Protein AF-A0A0F9JZG7-F1 (afdb_monomer)

Secondary structure (DSSP, 8-state):
--------S---TTTTTSSEEEE-TT--EES-GGGS-HHHHHHHHTTSSEEEE-TTTTT-S-------EEEEE-SS-SSEEEEE--TTT-S--EEEEEEEEES------SSEEEEEEEE-TTS-E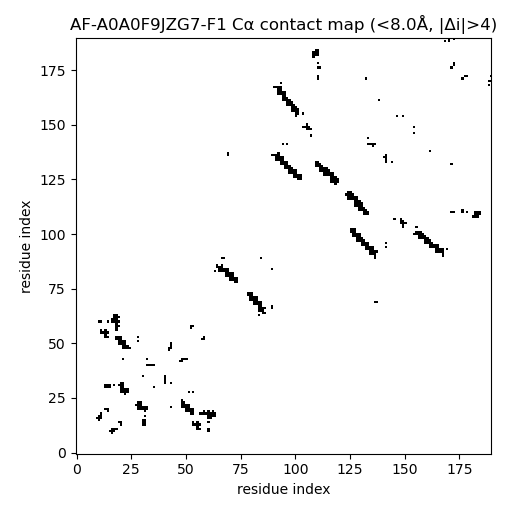EEEEEEEEEE-SSHHHHHHHHHHTTTTS---EEEEEEPPPBPTT--S-STTS---TT----TT--

Mean predicted aligned error: 15.23 Å

Sequence (190 aa):
MSTVIQLKDGDCPGCDGCGYVANDDDGTPWSAWLKLPLESSAAVLMGLVKAVECKTCGGTGDKYMITGISAVKDPEHTWQRFEVLPDDEKALGRWWVSWCAEKKTFELHLPWWRTSTRLDDDNQYADSIFCAAVLANGEEEARAVIAGAYGDGEVGISEWRFAEPRPVDWSPFDDRFPRADWMQWPDGER

Foldseek 3Di:
DDDDPPLDPPQQPQEGLQQWFWQDPVRDGDYNLVPDPPVSNVCCVVVVIDIDGRPRCRSPRNHLPQPDWDWDDDPVDPDTDIDRDPPQLPQQWKWKKKFKFAPADFAQQFFKDFDAFDADPVRHTGTTIMITIDGHSDDVRVCVSRQVRRPPDDGRTPDMDIDPTDDSLDDPDDPVTDDDPSHDDDPPRD

Nearest PDB structures (foldseek):
  5zeb-assembly1_f  TM=4.708E-01  e=7.097E-01  Mycolicibacterium smegmatis MC2 155
  6nf8-assembly1_F  TM=2.989E-01  e=1.964E-01  Bos taurus
  5dii-assembly1_C  TM=4.283E-01  e=1.479E+00  Haliangium ochraceum DSM 14365
  7aor-assembly1_b  TM=3.717E-01  e=4.916E-01  Trypanosoma cruzi strain CL Brener
  5dih-assembly1_A  TM=3.830E-01  e=5.346E+00  Haliangium ochraceum DSM 14365

Organism: NCBI:txid412755

pLDDT: mean 71.77, std 18.74, range [24.14, 93.44]

Structure (mmCIF, N/CA/C/O backbone):
data_AF-A0A0F9JZG7-F1
#
_entry.id   AF-A0A0F9JZG7-F1
#
loop_
_atom_site.group_PDB
_atom_site.id
_atom_site.type_symbol
_atom_site.label_atom_id
_atom_site.label_alt_id
_atom_site.label_comp_id
_atom_site.label_asym_id
_atom_site.label_entity_id
_atom_site.label_seq_id
_atom_site.pdbx_PDB_ins_code
_atom_site.Cartn_x
_atom_site.Cartn_y
_atom_site.Cartn_z
_atom_site.occupancy
_atom_site.B_iso_or_equiv
_atom_site.auth_seq_id
_atom_site.auth_comp_id
_atom_site.auth_asym_id
_atom_site.auth_atom_id
_atom_site.pdbx_PDB_model_num
ATOM 1 N N . MET A 1 1 ? -16.983 17.400 2.527 1.00 26.27 1 MET A N 1
ATOM 2 C CA . MET A 1 1 ? -17.659 17.818 3.771 1.00 26.27 1 MET A CA 1
ATOM 3 C C . MET A 1 1 ? -16.733 17.427 4.904 1.00 26.27 1 MET A C 1
ATOM 5 O O . MET A 1 1 ? -16.584 16.240 5.141 1.00 26.27 1 MET A O 1
ATOM 9 N N . SER A 1 2 ? -16.030 18.388 5.504 1.00 24.14 2 SER A N 1
ATOM 10 C CA . SER A 1 2 ? -15.119 18.110 6.617 1.00 24.14 2 SER A CA 1
ATOM 11 C C . SER A 1 2 ? -15.939 17.832 7.868 1.00 24.14 2 SER A C 1
ATOM 13 O O . SER A 1 2 ? -16.658 18.713 8.342 1.00 24.14 2 SER A O 1
ATOM 15 N N . THR A 1 3 ? -15.845 16.617 8.397 1.00 25.67 3 THR A N 1
ATOM 16 C CA . THR A 1 3 ? -16.405 16.304 9.709 1.00 25.67 3 THR A CA 1
ATOM 17 C C . THR A 1 3 ? -15.510 16.958 10.757 1.00 25.67 3 THR A C 1
ATOM 19 O O . THR A 1 3 ? -14.370 16.557 10.995 1.00 25.67 3 THR A O 1
ATOM 22 N N . VAL A 1 4 ? -16.009 18.042 11.343 1.00 29.34 4 VAL A N 1
ATOM 23 C CA . VAL A 1 4 ? -15.474 18.595 12.584 1.00 29.34 4 VAL A CA 1
ATOM 24 C C . VAL A 1 4 ? -16.018 17.705 13.691 1.00 29.34 4 VAL A C 1
ATOM 26 O O . VAL A 1 4 ? -17.223 17.701 13.938 1.00 29.34 4 VAL A O 1
ATOM 29 N N . ILE A 1 5 ? -15.149 16.921 14.329 1.00 32.34 5 ILE A N 1
ATOM 30 C CA . ILE A 1 5 ? -15.503 16.222 15.564 1.00 32.34 5 ILE A CA 1
ATOM 31 C C . ILE A 1 5 ? -15.654 17.313 16.628 1.00 32.34 5 ILE A C 1
ATOM 33 O O . ILE A 1 5 ? -14.672 17.802 17.180 1.00 32.34 5 ILE A O 1
ATOM 37 N N . GLN A 1 6 ? -16.886 17.770 16.849 1.00 32.69 6 GLN A N 1
ATOM 38 C CA . GLN A 1 6 ? -17.208 18.558 18.030 1.00 32.69 6 GLN A CA 1
ATOM 39 C C . GLN A 1 6 ? -17.194 17.607 19.224 1.00 32.69 6 GLN A C 1
ATOM 41 O O . GLN A 1 6 ? -18.106 16.794 19.380 1.00 32.69 6 GLN A O 1
ATOM 46 N N . LEU A 1 7 ? -16.138 17.696 20.036 1.00 37.78 7 LEU A N 1
ATOM 47 C CA . LEU A 1 7 ? -16.099 17.079 21.358 1.00 37.78 7 LEU A CA 1
ATOM 48 C C . LEU A 1 7 ? -17.275 17.654 22.158 1.00 37.78 7 LEU A C 1
ATOM 50 O O . LEU A 1 7 ? -17.442 18.873 22.242 1.00 37.78 7 LEU A O 1
ATOM 54 N N . LYS A 1 8 ? -18.166 16.779 22.628 1.00 41.00 8 LYS A N 1
ATOM 55 C CA . LYS A 1 8 ? -19.342 17.187 23.399 1.00 41.00 8 LYS A CA 1
ATOM 56 C C . LYS A 1 8 ? -18.899 17.665 24.774 1.00 41.00 8 LYS A C 1
ATOM 58 O O . LYS A 1 8 ? -18.129 16.983 25.435 1.00 41.00 8 LYS A O 1
ATOM 63 N N . ASP A 1 9 ? -19.501 18.756 25.243 1.00 42.28 9 ASP A N 1
ATOM 64 C CA . ASP A 1 9 ? -19.411 19.199 26.634 1.00 42.28 9 ASP A CA 1
ATOM 65 C C . ASP A 1 9 ? -19.863 18.070 27.586 1.00 42.28 9 ASP A C 1
ATOM 67 O O . ASP A 1 9 ? -21.055 17.817 27.782 1.00 42.28 9 ASP A O 1
ATOM 71 N N . GLY A 1 10 ? -18.885 17.347 28.128 1.00 53.59 10 GLY A N 1
ATOM 72 C CA . GLY A 1 10 ? -19.063 16.179 28.995 1.00 53.59 10 GLY A CA 1
ATOM 73 C C . GLY A 1 10 ? -17.749 15.484 29.371 1.00 53.59 10 GLY A C 1
ATOM 74 O O . GLY A 1 10 ? -17.768 14.361 29.877 1.00 53.59 10 GLY A O 1
ATOM 75 N N . ASP A 1 11 ? -16.611 16.134 29.122 1.00 67.00 11 ASP A N 1
ATOM 76 C CA . ASP A 1 11 ? -15.296 15.515 29.188 1.00 67.00 11 ASP A CA 1
ATOM 77 C C . ASP A 1 11 ? -14.886 15.158 30.620 1.00 67.00 11 ASP A C 1
ATOM 79 O O . ASP A 1 11 ? -14.912 15.967 31.551 1.00 67.00 11 ASP A O 1
ATOM 83 N N . CYS A 1 12 ? -14.479 13.902 30.801 1.00 77.38 12 CYS A N 1
ATOM 84 C CA . CYS A 1 12 ? -13.902 13.427 32.051 1.00 77.38 12 CYS A CA 1
ATOM 85 C C . CYS A 1 12 ? -12.661 14.271 32.398 1.00 77.38 12 CYS A C 1
ATOM 87 O O . CYS A 1 12 ? -11.708 14.256 31.620 1.00 77.38 12 CYS A O 1
ATOM 89 N N . PRO A 1 13 ? -12.579 14.919 33.576 1.00 77.81 13 PRO A N 1
ATOM 90 C CA . PRO A 1 13 ? -11.487 15.846 33.893 1.00 77.81 13 PRO A CA 1
ATOM 91 C C . PRO A 1 13 ? -10.110 15.170 33.990 1.00 77.81 13 PRO A C 1
ATOM 93 O O . PRO A 1 13 ? -9.092 15.853 34.020 1.00 77.81 13 PRO A O 1
ATOM 96 N N . GLY A 1 14 ? -10.064 13.833 34.053 1.00 78.44 14 GLY A N 1
ATOM 97 C CA . GLY A 1 14 ? -8.818 13.066 34.049 1.00 78.44 14 GLY A CA 1
ATOM 98 C C . GLY A 1 14 ? -8.284 12.724 32.653 1.00 78.44 14 GLY A C 1
ATOM 99 O O . GLY A 1 14 ? -7.074 12.686 32.467 1.00 78.44 14 GLY A O 1
ATOM 100 N N . CYS A 1 15 ? -9.156 12.463 31.675 1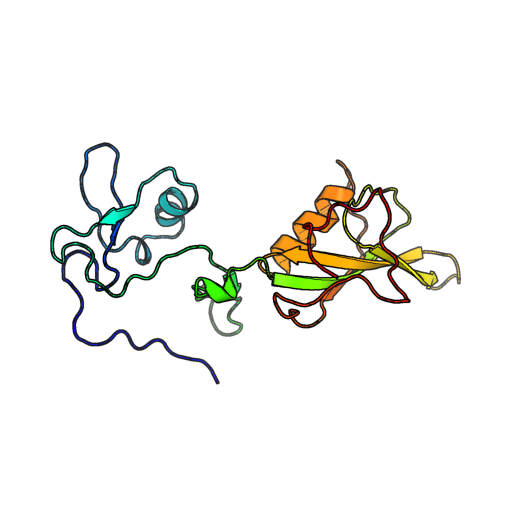.00 79.94 15 CYS A N 1
ATOM 101 C CA . CYS A 1 15 ? -8.757 11.998 30.332 1.00 79.94 15 CYS A CA 1
ATOM 102 C C . CYS A 1 15 ? -9.328 12.834 29.189 1.00 79.94 15 CYS A C 1
ATOM 104 O O . CYS A 1 15 ? -9.165 12.466 28.033 1.00 79.94 15 CYS A O 1
ATOM 106 N N . ASP A 1 16 ? -10.006 13.933 29.504 1.00 75.12 16 ASP A N 1
ATOM 107 C CA . ASP A 1 16 ? -10.674 14.787 28.529 1.00 75.12 16 ASP A CA 1
ATOM 108 C C . ASP A 1 16 ? -11.640 14.001 27.625 1.00 75.12 16 ASP A C 1
ATOM 110 O O . ASP A 1 16 ? -11.621 14.102 26.407 1.00 75.12 16 ASP A O 1
ATOM 114 N N . GLY A 1 17 ? -12.408 13.099 28.242 1.00 77.62 17 GLY A N 1
ATOM 115 C CA . GLY A 1 17 ? -13.427 12.314 27.544 1.00 77.62 17 GLY A CA 1
ATOM 116 C C . GLY A 1 17 ? -12.934 11.089 26.764 1.00 77.62 17 GLY A C 1
ATOM 117 O O . GLY A 1 17 ? -13.775 10.285 26.388 1.00 77.62 17 GLY A O 1
ATOM 118 N N . CYS A 1 18 ? -11.626 10.851 26.583 1.00 74.56 18 CYS A N 1
ATOM 119 C CA . CYS A 1 18 ? -11.143 9.741 25.732 1.00 74.56 18 CYS A CA 1
ATOM 120 C C . CYS A 1 18 ? -11.098 8.351 26.401 1.00 74.56 18 CYS A C 1
ATOM 122 O O . CYS A 1 18 ? -10.830 7.344 25.749 1.00 74.56 18 CYS A O 1
ATOM 124 N N . GLY A 1 19 ? -11.300 8.278 27.719 1.00 81.25 19 GLY A N 1
ATOM 125 C CA . GLY A 1 19 ? -11.328 7.026 28.487 1.00 81.25 19 GLY A CA 1
ATOM 126 C C . GLY A 1 19 ? -9.960 6.487 28.923 1.00 81.25 19 GLY A C 1
ATOM 127 O O . GLY A 1 19 ? -9.903 5.644 29.818 1.00 81.25 19 GLY A O 1
ATOM 128 N N . TYR A 1 20 ? -8.852 7.009 28.390 1.00 78.75 20 TYR A N 1
ATOM 129 C CA . TYR A 1 20 ? -7.501 6.502 28.659 1.00 78.75 20 TYR A CA 1
ATOM 130 C C . TYR A 1 20 ? -6.516 7.615 29.029 1.00 78.75 20 TYR A C 1
ATOM 132 O O . TYR A 1 20 ? -6.668 8.771 28.646 1.00 78.75 20 TYR A O 1
ATOM 140 N N . VAL A 1 21 ? -5.482 7.262 29.784 1.00 81.62 21 VAL A N 1
ATOM 141 C CA . VAL A 1 21 ? -4.386 8.158 30.184 1.00 81.62 21 VAL A CA 1
ATOM 142 C C . VAL A 1 21 ? -3.052 7.472 29.903 1.00 81.62 21 VAL A C 1
ATOM 144 O O . VAL A 1 21 ? -2.955 6.247 30.002 1.00 81.62 21 VAL A O 1
ATOM 147 N N . ALA A 1 22 ? -2.035 8.235 29.501 1.00 76.62 22 ALA A N 1
ATOM 148 C CA . ALA A 1 22 ? -0.689 7.687 29.342 1.00 76.62 22 ALA A CA 1
ATOM 149 C C . ALA A 1 22 ? -0.105 7.371 30.720 1.00 76.62 22 ALA A C 1
ATOM 151 O O . ALA A 1 22 ? -0.297 8.149 31.653 1.00 76.62 22 ALA A O 1
ATOM 152 N N . ASN A 1 23 ? 0.579 6.236 30.843 1.00 74.56 23 ASN A N 1
ATOM 153 C CA . ASN A 1 23 ? 1.175 5.797 32.094 1.00 74.56 23 ASN A CA 1
ATOM 154 C C . ASN A 1 23 ? 2.689 5.647 31.963 1.00 74.56 23 ASN A C 1
ATOM 156 O O . ASN A 1 23 ? 3.143 4.831 31.158 1.00 74.56 23 ASN A O 1
ATOM 160 N N . ASP A 1 24 ? 3.444 6.390 32.767 1.00 64.69 24 ASP A N 1
ATOM 161 C CA . ASP A 1 24 ? 4.873 6.136 32.944 1.00 64.69 24 ASP A CA 1
ATOM 162 C C . ASP A 1 24 ? 5.128 4.829 33.726 1.00 64.69 24 ASP A C 1
ATOM 164 O O . ASP A 1 24 ? 4.204 4.180 34.232 1.00 64.69 24 ASP A O 1
ATOM 168 N N . ASP A 1 25 ? 6.397 4.418 33.804 1.00 58.09 25 ASP A N 1
ATOM 169 C CA . ASP A 1 25 ? 6.819 3.209 34.530 1.00 58.09 25 ASP A CA 1
ATOM 170 C C . ASP A 1 25 ? 6.454 3.253 36.029 1.00 58.09 25 ASP A C 1
ATOM 172 O O . ASP A 1 25 ? 6.373 2.207 36.677 1.00 58.09 25 ASP A O 1
ATOM 176 N N . ASP A 1 26 ? 6.161 4.444 36.562 1.00 60.44 26 ASP A N 1
ATOM 177 C CA . ASP A 1 26 ? 5.799 4.682 37.958 1.00 60.44 26 ASP A CA 1
ATOM 178 C C . ASP A 1 26 ? 4.281 4.646 38.217 1.00 60.44 26 ASP A C 1
ATOM 180 O O . ASP A 1 26 ? 3.836 4.796 39.360 1.00 60.44 26 ASP A O 1
ATOM 184 N N . GLY A 1 27 ? 3.447 4.405 37.199 1.00 54.97 27 GLY A N 1
ATOM 185 C CA . GLY A 1 27 ? 2.001 4.319 37.408 1.00 54.97 27 GLY A CA 1
ATOM 186 C C . GLY A 1 27 ? 1.298 5.681 37.466 1.00 54.97 27 GLY A C 1
ATOM 187 O O . GLY A 1 27 ? 0.126 5.732 37.876 1.00 54.97 27 GLY A O 1
ATOM 188 N N . THR A 1 28 ? 1.992 6.773 37.116 1.00 58.22 28 THR A N 1
ATOM 189 C CA . THR A 1 28 ? 1.459 8.134 37.187 1.00 58.22 28 THR A CA 1
ATOM 190 C C . THR A 1 28 ? 0.725 8.472 35.889 1.00 58.22 28 THR A C 1
ATOM 192 O O . THR A 1 28 ? 1.342 8.579 34.830 1.00 58.22 28 THR A O 1
ATOM 195 N N . PRO A 1 29 ? -0.604 8.675 35.937 1.00 60.31 29 PRO A N 1
ATOM 196 C CA . PRO A 1 29 ? -1.365 9.019 34.749 1.00 60.31 29 PRO A CA 1
ATOM 197 C C . PRO A 1 29 ? -1.046 10.450 34.304 1.00 60.31 29 PRO A C 1
ATOM 199 O O . PRO A 1 29 ? -1.232 11.401 35.064 1.00 60.31 29 PRO A O 1
ATOM 202 N N . TRP A 1 30 ? -0.592 10.607 33.064 1.00 65.50 30 TRP A N 1
ATOM 203 C CA . TRP A 1 30 ? -0.446 11.908 32.414 1.00 65.50 30 TRP A CA 1
ATOM 204 C C . TRP A 1 30 ? -1.777 12.291 31.749 1.00 65.50 30 TRP A C 1
ATOM 206 O O . TRP A 1 30 ? -2.595 11.422 31.431 1.00 65.50 30 TRP A O 1
ATOM 216 N N . SER A 1 31 ? -2.022 13.594 31.567 1.00 61.72 31 SER A N 1
ATOM 217 C CA . SER A 1 31 ? -3.220 14.106 30.882 1.00 61.72 31 SER A CA 1
ATOM 218 C C . SER A 1 31 ? -3.411 13.462 29.501 1.00 61.72 31 SER A C 1
ATOM 220 O O . SER A 1 31 ? -2.486 12.844 28.972 1.00 61.72 31 SER A O 1
ATOM 222 N N . ALA A 1 32 ? -4.622 13.588 28.932 1.00 62.31 32 ALA A N 1
ATOM 223 C CA . ALA A 1 32 ? -5.022 12.991 27.653 1.00 62.31 32 ALA A CA 1
ATOM 224 C C . ALA A 1 32 ? -3.858 12.985 26.652 1.00 62.31 32 ALA A C 1
ATOM 226 O O . ALA A 1 32 ? -3.447 14.037 26.168 1.00 62.31 32 ALA A O 1
ATOM 227 N N . TRP A 1 33 ? -3.295 11.806 26.383 1.00 65.88 33 TRP A N 1
ATOM 228 C CA . TRP A 1 33 ? -2.026 11.678 25.658 1.00 65.88 33 TRP A CA 1
ATOM 229 C C . TRP A 1 33 ? -2.093 12.249 24.235 1.00 65.88 33 TRP A C 1
ATOM 231 O O . TRP A 1 33 ? -1.089 12.690 23.687 1.00 65.88 33 TRP A O 1
ATOM 241 N N . LEU A 1 34 ? -3.308 12.324 23.692 1.00 57.28 34 LEU A N 1
ATOM 242 C CA . LEU A 1 34 ? -3.678 13.009 22.454 1.00 57.28 34 LEU A CA 1
ATOM 243 C C . LEU A 1 34 ? -3.388 14.518 22.445 1.00 57.28 34 LEU A C 1
ATOM 245 O O . LEU A 1 34 ? -3.375 15.130 21.383 1.00 57.28 34 LEU A O 1
ATOM 249 N N . LYS A 1 35 ? -3.181 15.126 23.615 1.00 61.88 35 LYS A N 1
ATOM 250 C CA . LYS A 1 35 ? -2.835 16.542 23.789 1.00 61.88 35 LYS A CA 1
ATOM 251 C C . LYS A 1 35 ? -1.352 16.762 24.091 1.00 61.88 35 LYS A C 1
ATOM 253 O O . LYS A 1 35 ? -0.944 17.905 24.291 1.00 61.88 35 LYS A O 1
ATOM 258 N N . LEU A 1 36 ? -0.552 15.697 24.182 1.00 64.81 36 LEU A N 1
ATOM 259 C CA . LEU A 1 36 ? 0.888 15.830 24.375 1.00 64.81 36 LEU A CA 1
ATOM 260 C C . LEU A 1 36 ? 1.546 16.367 23.090 1.00 64.81 36 LEU A C 1
ATOM 262 O O . LEU A 1 36 ? 1.072 16.062 21.994 1.00 64.81 36 LEU A O 1
ATOM 266 N N . PRO A 1 37 ? 2.655 17.126 23.196 1.00 65.62 37 PRO A N 1
ATOM 267 C CA . PRO A 1 37 ? 3.505 17.433 22.047 1.00 65.62 37 PRO A CA 1
ATOM 268 C C . PRO A 1 37 ? 3.898 16.160 21.285 1.00 65.62 37 PRO A C 1
ATOM 270 O O . PRO A 1 37 ? 4.000 15.084 21.885 1.00 65.62 37 PRO A O 1
ATOM 273 N N . LEU A 1 38 ? 4.128 16.275 19.973 1.00 58.09 38 LEU A N 1
ATOM 274 C CA . LEU A 1 38 ? 4.368 15.137 19.076 1.00 58.09 38 LEU A CA 1
ATOM 275 C C . LEU A 1 38 ? 5.469 14.212 19.612 1.00 58.09 38 LEU A C 1
ATOM 277 O O . LEU A 1 38 ? 5.280 12.999 19.684 1.00 58.09 38 LEU A O 1
ATOM 281 N N . GLU A 1 39 ? 6.566 14.799 20.084 1.00 63.44 39 GLU A N 1
ATOM 282 C CA . GLU A 1 39 ? 7.724 14.107 20.646 1.00 63.44 39 GLU A CA 1
ATOM 283 C C . GLU A 1 39 ? 7.358 13.244 21.864 1.00 63.44 39 GLU A C 1
ATOM 285 O O . GLU A 1 39 ? 7.942 12.186 22.081 1.00 63.44 39 GLU A O 1
ATOM 290 N N . SER A 1 40 ? 6.369 13.674 22.650 1.00 62.41 40 SER A N 1
ATOM 291 C CA . SER A 1 40 ? 5.886 12.969 23.840 1.00 62.41 40 SER A CA 1
ATOM 292 C C . SER A 1 40 ? 4.783 11.953 23.517 1.00 62.41 40 SER A C 1
ATOM 294 O O . SER A 1 40 ? 4.756 10.874 24.106 1.00 62.41 40 SER A O 1
ATOM 296 N N . SER A 1 41 ? 3.906 12.245 22.552 1.00 67.12 41 SER A N 1
ATOM 297 C CA . SER A 1 41 ? 2.875 11.302 22.083 1.00 67.12 41 SER A CA 1
ATOM 298 C C . SER A 1 41 ? 3.468 10.102 21.326 1.00 67.12 41 SER A C 1
ATOM 300 O O . SER A 1 41 ? 2.943 8.990 21.409 1.00 67.12 41 SER A O 1
ATOM 302 N N . ALA A 1 42 ? 4.621 10.290 20.671 1.00 67.19 42 ALA A N 1
ATOM 303 C CA . ALA A 1 42 ? 5.339 9.243 19.950 1.00 67.19 42 ALA A CA 1
ATOM 304 C C . ALA A 1 42 ? 5.729 8.057 20.847 1.00 67.19 42 ALA A C 1
ATOM 306 O O . ALA A 1 42 ? 5.718 6.919 20.390 1.00 67.19 42 ALA A O 1
ATOM 307 N N . ALA A 1 43 ? 6.019 8.284 22.132 1.00 66.62 43 ALA A N 1
ATOM 308 C CA . ALA A 1 43 ? 6.354 7.205 23.061 1.00 66.62 43 ALA A CA 1
ATOM 309 C C . ALA A 1 43 ? 5.166 6.258 23.319 1.00 66.62 43 ALA A C 1
ATOM 311 O O . ALA A 1 43 ? 5.356 5.048 23.438 1.00 66.62 43 ALA A O 1
ATOM 312 N N . VAL A 1 44 ? 3.937 6.784 23.342 1.00 63.41 44 VAL A N 1
ATOM 313 C CA . VAL A 1 44 ? 2.711 5.972 23.439 1.00 63.41 44 VAL A CA 1
ATOM 314 C C . VAL A 1 44 ? 2.490 5.197 22.139 1.00 63.41 44 VAL A C 1
ATOM 316 O O . VAL A 1 44 ? 2.217 4.000 22.173 1.00 63.41 44 VAL A O 1
ATOM 319 N N . LEU A 1 45 ? 2.686 5.851 20.990 1.00 61.12 45 LEU A N 1
ATOM 320 C CA . LEU A 1 45 ? 2.516 5.239 19.665 1.00 61.12 45 LEU A CA 1
ATOM 321 C C . LEU A 1 45 ? 3.536 4.134 19.371 1.00 61.12 45 LEU A C 1
ATOM 323 O O . LEU A 1 45 ? 3.192 3.118 18.777 1.00 61.12 45 LEU A O 1
ATOM 327 N N . MET A 1 46 ? 4.777 4.298 19.826 1.00 66.00 46 MET A N 1
ATOM 328 C CA . MET A 1 46 ? 5.832 3.287 19.710 1.00 66.00 46 MET A CA 1
ATOM 329 C C . MET A 1 46 ? 5.709 2.168 20.759 1.00 66.00 46 MET A C 1
ATOM 331 O O . MET A 1 46 ? 6.565 1.287 20.815 1.00 66.00 46 MET A O 1
ATOM 335 N N . GLY A 1 47 ? 4.680 2.199 21.617 1.00 67.06 47 GLY A N 1
ATOM 336 C CA . GLY A 1 47 ? 4.461 1.200 22.665 1.00 67.06 47 GLY A CA 1
ATOM 337 C C . GLY A 1 47 ? 5.447 1.274 23.837 1.00 67.06 47 GLY A C 1
ATOM 338 O O . GLY A 1 47 ? 5.484 0.354 24.654 1.00 67.06 47 GLY A O 1
ATOM 339 N N . LEU A 1 48 ? 6.230 2.353 23.939 1.00 66.38 48 LEU A N 1
ATOM 340 C CA . LEU A 1 48 ? 7.137 2.609 25.065 1.00 66.38 48 LEU A CA 1
ATOM 341 C C . LEU A 1 48 ? 6.364 3.020 26.325 1.00 66.38 48 LEU A C 1
ATOM 343 O O . LEU A 1 48 ? 6.810 2.755 27.434 1.00 66.38 48 LEU A O 1
ATOM 347 N N . VAL A 1 49 ? 5.195 3.641 26.150 1.00 71.06 49 VAL A N 1
ATOM 348 C CA . VAL A 1 49 ? 4.293 4.086 27.219 1.00 71.06 49 VAL A CA 1
ATOM 349 C C . VAL A 1 49 ? 2.941 3.411 27.014 1.00 71.06 49 VAL A C 1
ATOM 351 O O . VAL A 1 49 ? 2.349 3.496 25.938 1.00 71.06 49 VAL A O 1
ATOM 354 N N . LYS A 1 50 ? 2.431 2.726 28.040 1.00 69.88 50 LYS A N 1
ATOM 355 C CA . LYS A 1 50 ? 1.146 2.019 27.947 1.00 69.88 50 LYS A CA 1
ATOM 356 C C . LYS A 1 50 ? -0.001 2.972 28.260 1.00 69.88 50 LYS A C 1
ATOM 358 O O . LYS A 1 50 ? 0.020 3.660 29.278 1.00 69.88 50 LYS A O 1
ATOM 363 N N . ALA A 1 51 ? -1.033 2.968 27.424 1.00 76.06 51 ALA A N 1
ATOM 364 C CA . ALA A 1 51 ? -2.304 3.576 27.793 1.00 76.06 51 ALA A CA 1
ATOM 365 C C . ALA A 1 51 ? -2.958 2.726 28.894 1.00 76.06 51 ALA A C 1
ATOM 367 O O . ALA A 1 51 ? -3.064 1.505 28.764 1.00 76.06 51 ALA A O 1
ATOM 368 N N . VAL A 1 52 ? -3.397 3.364 29.975 1.00 82.75 52 VAL A N 1
ATOM 369 C CA . VAL A 1 52 ? -4.162 2.717 31.049 1.00 82.75 52 VAL A CA 1
ATOM 370 C C . VAL A 1 52 ? -5.545 3.339 31.142 1.00 82.75 52 VAL A C 1
ATOM 372 O O . VAL A 1 52 ? -5.754 4.491 30.752 1.00 82.75 52 VAL A O 1
ATOM 375 N N . GLU A 1 53 ? -6.506 2.572 31.650 1.00 85.06 53 GLU A N 1
ATOM 376 C CA . GLU A 1 53 ? -7.863 3.068 31.856 1.00 85.06 53 GLU A CA 1
ATOM 377 C C . GLU A 1 53 ? -7.846 4.285 32.787 1.00 85.06 53 GLU A C 1
ATOM 379 O O . GLU A 1 53 ? -7.218 4.290 33.852 1.00 85.06 53 GLU A O 1
ATOM 384 N N . CYS A 1 54 ? -8.548 5.342 32.383 1.00 83.56 54 CYS A N 1
ATOM 385 C CA . CYS A 1 54 ? -8.653 6.542 33.191 1.00 83.56 54 CYS A CA 1
ATOM 386 C C . CYS A 1 54 ? -9.378 6.217 34.502 1.00 83.56 54 CYS A C 1
ATOM 388 O O . CYS A 1 54 ? -10.577 5.943 34.499 1.00 83.56 54 CYS A O 1
ATOM 390 N N . LYS A 1 55 ? -8.680 6.323 35.639 1.00 86.25 55 LYS A N 1
ATOM 391 C CA . LYS A 1 55 ? -9.245 6.043 36.973 1.00 86.25 55 LYS A CA 1
ATOM 392 C C . LYS A 1 55 ? -10.456 6.916 37.317 1.00 86.25 55 LYS A C 1
ATOM 394 O O . LYS A 1 55 ? -11.301 6.497 38.098 1.00 86.25 55 LYS A O 1
ATOM 399 N N . THR A 1 56 ? -10.547 8.114 36.739 1.00 83.94 56 THR A N 1
ATOM 400 C CA . THR A 1 56 ? -11.634 9.066 37.006 1.00 83.94 56 THR A CA 1
ATOM 401 C C . THR A 1 56 ? -12.952 8.655 36.354 1.00 83.94 56 THR A C 1
ATOM 403 O O . THR A 1 56 ? -13.999 8.837 36.964 1.00 83.94 56 THR A O 1
ATOM 406 N N . CYS A 1 57 ? -12.918 8.088 35.144 1.00 84.38 57 CYS A N 1
ATOM 407 C CA . CYS A 1 57 ? -14.125 7.601 34.464 1.00 84.38 57 CYS A CA 1
ATOM 408 C C . CYS A 1 57 ? -14.210 6.073 34.379 1.00 84.38 57 CYS A C 1
ATOM 410 O O . CYS A 1 57 ? -15.165 5.559 33.824 1.00 84.38 57 CYS A O 1
ATOM 412 N N . GLY A 1 58 ? -13.230 5.323 34.888 1.00 86.19 58 GLY A N 1
ATOM 413 C CA . GLY A 1 58 ? -13.196 3.863 34.758 1.00 86.19 58 GLY A CA 1
ATOM 414 C C . GLY A 1 58 ? -13.175 3.383 33.303 1.00 86.19 58 GLY A C 1
ATOM 415 O O . GLY A 1 58 ? -13.805 2.381 32.983 1.00 86.19 58 GLY A O 1
ATOM 416 N N . GLY A 1 59 ? -12.535 4.135 32.401 1.00 80.31 59 GLY A N 1
ATOM 417 C CA . GLY A 1 59 ? -12.493 3.787 30.977 1.00 80.31 59 GLY A CA 1
ATOM 418 C C . GLY A 1 59 ? -13.799 4.012 30.205 1.00 80.31 59 GLY A C 1
ATOM 419 O O . GLY A 1 59 ? -13.914 3.538 29.076 1.00 80.31 59 GLY A O 1
ATOM 420 N N . THR A 1 60 ? -14.784 4.711 30.783 1.00 77.81 60 THR A N 1
ATOM 421 C CA . THR A 1 60 ? -16.083 4.978 30.135 1.00 77.81 60 THR A CA 1
ATOM 422 C C . THR A 1 60 ? -16.103 6.231 29.266 1.00 77.81 60 THR A C 1
ATOM 424 O O . THR A 1 60 ? -17.173 6.603 28.789 1.00 77.81 60 THR A O 1
ATOM 427 N N . GLY A 1 61 ? -14.969 6.920 29.104 1.00 73.38 61 GLY A N 1
ATOM 428 C CA . GLY A 1 61 ? -14.858 7.939 28.062 1.00 73.38 61 GLY A CA 1
ATOM 429 C C . GLY A 1 61 ? -15.149 7.321 26.695 1.00 73.38 61 GLY A C 1
ATOM 430 O O . GLY A 1 61 ? -15.076 6.097 26.552 1.00 73.38 61 GLY A O 1
ATOM 431 N N . ASP A 1 62 ? -15.502 8.146 25.711 1.00 64.00 62 ASP A N 1
ATOM 432 C CA . ASP A 1 62 ? -15.673 7.687 24.338 1.00 64.00 62 ASP A CA 1
ATOM 433 C C . ASP A 1 62 ? -14.384 6.961 23.950 1.00 64.00 62 ASP A C 1
ATOM 435 O O . ASP A 1 62 ? -13.316 7.568 23.858 1.00 64.00 62 ASP A O 1
ATOM 439 N N . LYS A 1 63 ? -14.464 5.627 23.863 1.00 54.69 63 LYS A N 1
ATOM 440 C CA . LYS A 1 63 ? -13.314 4.755 23.642 1.00 54.69 63 LYS A CA 1
ATOM 441 C C . LYS A 1 63 ? -12.817 4.995 22.228 1.00 54.69 63 LYS A C 1
ATOM 443 O O . LYS A 1 63 ? -13.155 4.253 21.312 1.00 54.69 63 LYS A O 1
ATOM 448 N N . TYR A 1 64 ? -11.998 6.017 22.042 1.00 47.88 64 TYR A N 1
ATOM 449 C CA . TYR A 1 64 ? -11.190 6.133 20.846 1.00 47.88 64 TYR A CA 1
ATOM 450 C C . TYR A 1 64 ? -10.069 5.099 20.992 1.00 47.88 64 TYR A C 1
ATOM 452 O O . TYR A 1 64 ? -9.014 5.378 21.559 1.00 47.88 64 TYR A O 1
ATOM 460 N N . MET A 1 65 ? -10.311 3.861 20.549 1.00 40.19 65 MET A N 1
ATOM 461 C CA . MET A 1 65 ? -9.223 2.911 20.330 1.00 40.19 65 MET A CA 1
ATOM 462 C C . MET A 1 65 ? -8.389 3.444 19.166 1.00 40.19 65 MET A C 1
ATOM 464 O O . MET A 1 65 ? -8.794 3.417 18.007 1.00 40.19 65 MET A O 1
ATOM 468 N N . ILE A 1 66 ? -7.221 4.004 19.479 1.00 40.66 66 ILE A N 1
ATOM 469 C CA . ILE A 1 66 ? -6.307 4.534 18.466 1.00 40.66 66 ILE A CA 1
ATOM 470 C C . ILE A 1 66 ? -5.479 3.377 17.931 1.00 40.66 66 ILE A C 1
ATOM 472 O O . ILE A 1 66 ? -4.347 3.126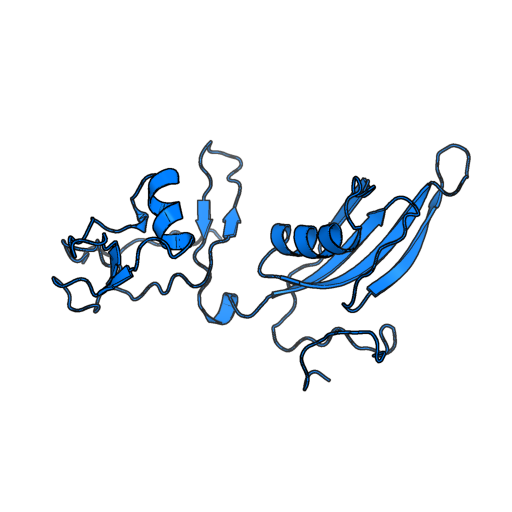 18.310 1.00 40.66 66 ILE A O 1
ATOM 476 N N . THR A 1 67 ? -6.100 2.640 17.035 1.00 37.97 67 THR A N 1
ATOM 477 C CA . THR A 1 67 ? -5.554 1.509 16.274 1.00 37.97 67 THR A CA 1
ATOM 478 C C . THR A 1 67 ? -4.775 1.932 15.002 1.00 37.97 67 THR A C 1
ATOM 480 O O . THR A 1 67 ? -4.546 1.119 14.119 1.00 37.97 67 THR A O 1
ATOM 483 N N . GLY A 1 68 ? -4.379 3.213 14.872 1.00 40.59 68 GLY A N 1
ATOM 484 C CA . GLY A 1 68 ? -3.738 3.783 13.669 1.00 40.59 68 GLY A CA 1
ATOM 485 C C . GLY A 1 68 ? -4.100 5.255 13.413 1.00 40.59 68 GLY A C 1
ATOM 486 O O . GLY A 1 68 ? -5.176 5.726 13.795 1.00 40.59 68 GLY A O 1
ATOM 487 N N . ILE A 1 69 ? -3.151 5.978 12.827 1.00 41.06 69 ILE A N 1
ATOM 488 C CA . ILE A 1 69 ? -3.176 7.425 12.615 1.00 41.06 69 ILE A CA 1
ATOM 489 C C . ILE A 1 69 ? -2.736 7.687 11.174 1.00 41.06 69 ILE A C 1
ATOM 491 O O . ILE A 1 69 ? -1.678 7.204 10.778 1.00 41.06 69 ILE A O 1
ATOM 495 N N . SER A 1 70 ? -3.509 8.466 10.414 1.00 38.09 70 SER A N 1
ATOM 496 C CA . SER A 1 70 ? -3.088 8.971 9.100 1.00 38.09 70 SER A CA 1
ATOM 497 C C . SER A 1 70 ? -2.776 10.463 9.190 1.00 38.09 70 SER A C 1
ATOM 499 O O . SER A 1 70 ? -3.559 11.231 9.758 1.00 38.09 70 SER A O 1
ATOM 501 N N . ALA A 1 71 ? -1.617 10.874 8.672 1.00 34.91 71 ALA A N 1
ATOM 502 C CA . ALA A 1 71 ? -1.210 12.272 8.621 1.00 34.91 71 ALA A CA 1
ATOM 503 C C . ALA A 1 71 ? -1.773 12.926 7.352 1.00 34.91 71 ALA A C 1
ATOM 505 O O . ALA A 1 71 ? -1.392 12.580 6.236 1.00 34.91 71 ALA A O 1
ATOM 506 N N . VAL A 1 72 ? -2.662 13.904 7.516 1.00 36.91 72 VAL A N 1
ATOM 507 C CA . VAL A 1 72 ? -3.199 14.701 6.409 1.00 36.91 72 VAL A CA 1
ATOM 508 C C . VAL A 1 72 ? -2.529 16.072 6.424 1.00 36.91 72 VAL A C 1
ATOM 510 O O . VAL A 1 72 ? -2.527 16.783 7.436 1.00 36.91 72 VAL A O 1
ATOM 513 N N . LYS A 1 73 ? -1.936 16.454 5.290 1.00 33.88 73 LYS A N 1
ATOM 514 C CA . LYS A 1 73 ? -1.328 17.776 5.113 1.00 33.88 73 LYS A CA 1
ATOM 515 C C . LYS A 1 73 ? -2.425 18.809 4.854 1.00 33.88 73 LYS A C 1
ATOM 517 O O . LYS A 1 73 ? -3.057 18.784 3.801 1.00 33.88 73 LYS A O 1
ATOM 522 N N . ASP A 1 74 ? -2.627 19.717 5.803 1.00 42.62 74 ASP A N 1
ATOM 523 C CA . ASP A 1 74 ? -3.528 20.859 5.648 1.00 42.62 74 ASP A CA 1
ATOM 524 C C . ASP A 1 74 ? -2.850 21.929 4.763 1.00 42.62 74 ASP A C 1
ATOM 526 O O . ASP A 1 74 ? -1.741 22.368 5.081 1.00 42.62 74 ASP A O 1
ATOM 530 N N . PRO A 1 75 ? -3.448 22.334 3.627 1.00 41.62 75 PRO A N 1
ATOM 531 C CA . PRO A 1 75 ? -2.860 23.344 2.750 1.00 41.62 75 PRO A CA 1
ATOM 532 C C . PRO A 1 75 ? -2.904 24.768 3.330 1.00 41.62 75 PRO A C 1
ATOM 534 O O . PRO A 1 75 ? -2.196 25.638 2.823 1.00 41.62 75 PRO A O 1
ATOM 537 N N . GLU A 1 76 ? -3.699 25.022 4.371 1.00 48.47 76 GLU A N 1
ATOM 538 C CA . GLU A 1 76 ? -3.898 26.351 4.961 1.00 48.47 76 GLU A CA 1
ATOM 539 C C . GLU A 1 76 ? -3.157 26.547 6.298 1.00 48.47 76 GLU A C 1
ATOM 541 O O . GLU A 1 76 ? -3.069 27.676 6.784 1.00 48.47 76 GLU A O 1
ATOM 546 N N . HIS A 1 77 ? -2.570 25.493 6.883 1.00 40.38 77 HIS A N 1
ATOM 547 C CA . HIS A 1 77 ? -1.913 25.551 8.196 1.00 40.38 77 HIS A CA 1
ATOM 548 C C . HIS A 1 77 ? -0.571 24.798 8.251 1.00 40.38 77 HIS A C 1
ATOM 550 O O . HIS A 1 77 ? -0.325 23.837 7.532 1.00 40.38 77 HIS A O 1
ATOM 556 N N . THR A 1 78 ? 0.320 25.217 9.156 1.00 36.91 78 THR A N 1
ATOM 557 C CA . THR A 1 78 ? 1.656 24.618 9.380 1.00 36.91 78 THR A CA 1
ATOM 558 C C . THR A 1 78 ? 1.649 23.374 10.276 1.00 36.91 78 THR A C 1
ATOM 560 O O . THR A 1 78 ? 2.715 22.890 10.650 1.00 36.91 78 THR A O 1
ATOM 563 N N . TRP A 1 79 ? 0.477 22.861 10.650 1.00 35.12 79 TRP A N 1
ATOM 564 C CA . TRP A 1 79 ? 0.331 21.724 11.561 1.00 35.12 79 TRP A CA 1
ATOM 565 C C . TRP A 1 79 ? -0.253 20.527 10.807 1.00 35.12 79 TRP A C 1
ATOM 567 O O . TRP A 1 79 ? -1.143 20.688 9.975 1.00 35.12 79 TRP A O 1
ATOM 577 N N . GLN A 1 80 ? 0.257 19.328 11.089 1.00 34.72 80 GLN A N 1
ATOM 578 C CA . GLN A 1 80 ? -0.286 18.086 10.538 1.00 34.72 80 GLN A CA 1
ATOM 579 C C . GLN A 1 80 ? -1.571 17.727 11.285 1.00 34.72 80 GLN A C 1
ATOM 581 O O . GLN A 1 80 ? -1.594 17.715 12.517 1.00 34.72 80 GLN A O 1
ATOM 586 N N . ARG A 1 81 ? -2.644 17.448 10.542 1.00 37.84 81 ARG A N 1
ATOM 587 C CA . ARG A 1 81 ? -3.888 16.937 11.114 1.00 37.84 81 ARG A CA 1
ATOM 588 C C . ARG A 1 81 ? -3.817 15.418 11.103 1.00 37.84 81 ARG A C 1
ATOM 590 O O . ARG A 1 81 ? -3.558 14.815 10.066 1.00 37.84 81 ARG A O 1
ATOM 597 N N . PHE A 1 82 ? -4.055 14.819 12.258 1.00 40.22 82 PHE A N 1
ATOM 598 C CA . PHE A 1 82 ? -4.105 13.375 12.415 1.00 40.22 82 PHE A CA 1
ATOM 599 C C . PHE A 1 82 ? -5.560 12.930 12.447 1.00 40.22 82 PHE A C 1
ATOM 601 O O . PHE A 1 82 ? -6.340 13.415 13.270 1.00 40.22 82 PHE A O 1
ATOM 608 N N . GLU A 1 83 ? -5.930 12.033 11.541 1.00 46.31 83 GLU A N 1
ATOM 609 C CA . GLU A 1 83 ? -7.261 11.432 11.538 1.00 46.31 83 GLU A CA 1
ATOM 610 C C . GLU A 1 83 ? -7.190 10.056 12.200 1.00 46.31 83 GLU A C 1
ATOM 612 O O . GLU A 1 83 ? -6.379 9.200 11.831 1.00 46.31 83 GLU A O 1
ATOM 617 N N . VAL A 1 84 ? -8.010 9.872 13.237 1.00 44.66 84 VAL A N 1
ATOM 618 C CA . VAL A 1 84 ? -8.209 8.572 13.875 1.00 44.66 84 VAL A CA 1
ATOM 619 C C . VAL A 1 84 ? -9.210 7.819 13.016 1.00 44.66 84 VAL A C 1
ATOM 621 O O . VAL A 1 84 ? -10.404 8.102 13.069 1.00 44.66 84 VAL A O 1
ATOM 624 N N . LEU A 1 85 ? -8.712 6.877 12.221 1.00 46.72 85 LEU A N 1
ATOM 625 C CA . LEU A 1 85 ? -9.572 5.960 11.482 1.00 46.72 85 LEU A CA 1
ATOM 626 C C . LEU A 1 85 ? -10.268 5.026 12.501 1.00 46.72 85 LEU A C 1
ATOM 628 O O . LEU A 1 85 ? -9.597 4.538 13.418 1.00 46.72 85 LEU A O 1
ATOM 632 N N . PRO A 1 86 ? -11.589 4.811 12.449 1.00 48.78 86 PRO A N 1
ATOM 633 C CA . PRO A 1 86 ? -12.256 3.786 13.250 1.00 48.78 86 PRO A CA 1
ATOM 634 C C . PRO A 1 86 ? -11.751 2.369 12.894 1.00 48.78 86 PRO A C 1
ATOM 636 O O . PRO A 1 86 ? -11.079 2.171 11.885 1.00 48.78 86 PRO A O 1
ATOM 639 N N . ASP A 1 87 ? -11.988 1.381 13.766 1.00 47.84 87 ASP A N 1
ATOM 640 C CA . ASP A 1 87 ? -11.412 0.021 13.657 1.00 47.84 87 ASP A CA 1
ATOM 641 C C 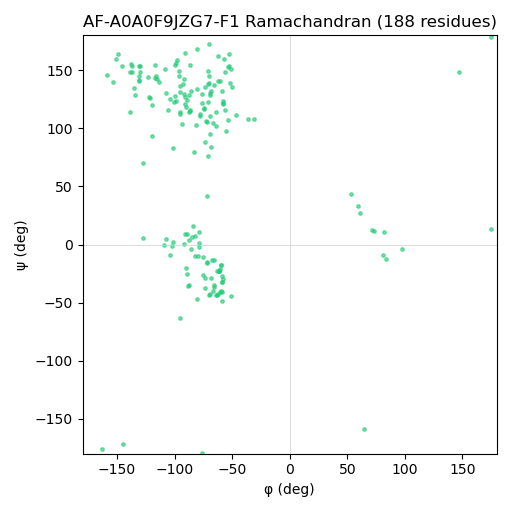. ASP A 1 87 ? -11.757 -0.698 12.337 1.00 47.84 87 ASP A C 1
ATOM 643 O O . ASP A 1 87 ? -10.972 -1.502 11.838 1.00 47.84 87 ASP A O 1
ATOM 647 N N . ASP A 1 88 ? -12.909 -0.390 11.749 1.00 50.72 88 ASP A N 1
ATOM 648 C CA . ASP A 1 88 ? -13.351 -0.864 10.436 1.00 50.72 88 ASP A CA 1
ATOM 649 C C . ASP A 1 88 ? -12.638 -0.167 9.265 1.00 50.72 88 ASP A C 1
ATOM 651 O O . ASP A 1 88 ? -12.443 -0.782 8.218 1.00 50.72 88 ASP A O 1
ATOM 655 N N . GLU A 1 89 ? -12.161 1.063 9.464 1.00 50.44 89 GLU A N 1
ATOM 656 C CA . GLU A 1 89 ? -11.294 1.798 8.529 1.00 50.44 89 GLU A CA 1
ATOM 657 C C . GLU A 1 89 ? -9.795 1.475 8.717 1.00 50.44 89 GLU A C 1
ATOM 659 O O . GLU A 1 89 ? -8.957 1.930 7.940 1.00 50.44 89 GLU A O 1
ATOM 664 N N . LYS A 1 90 ? -9.451 0.655 9.722 1.00 49.16 90 LYS A N 1
ATOM 665 C CA . LYS A 1 90 ? -8.099 0.118 9.993 1.00 49.16 90 LYS A CA 1
ATOM 666 C C . LYS A 1 90 ? -7.919 -1.352 9.672 1.00 49.16 90 LYS A C 1
ATOM 668 O O . LYS A 1 90 ? -6.850 -1.917 9.915 1.00 49.16 90 LYS A O 1
ATOM 673 N N . ALA A 1 91 ? -8.929 -1.987 9.093 1.00 56.72 91 ALA A N 1
ATOM 674 C CA . ALA A 1 91 ? -8.642 -3.138 8.261 1.00 56.72 91 ALA A CA 1
ATOM 675 C C . ALA A 1 91 ? -7.688 -2.652 7.161 1.00 56.72 91 ALA A C 1
ATOM 677 O O . ALA A 1 91 ? -8.041 -1.708 6.459 1.00 56.72 91 ALA A O 1
ATOM 678 N N . LEU A 1 92 ? -6.488 -3.244 7.060 1.00 61.38 92 LEU A N 1
ATOM 679 C CA . LEU A 1 92 ? -5.500 -2.964 6.009 1.00 61.38 92 LEU A CA 1
ATOM 680 C C . LEU A 1 92 ? -6.207 -2.569 4.708 1.00 61.38 92 LEU A C 1
ATOM 682 O O . LEU A 1 92 ? -6.852 -3.406 4.068 1.00 61.38 92 LEU A O 1
ATOM 686 N N . GLY A 1 93 ? -6.119 -1.288 4.352 1.00 70.31 93 GLY A N 1
ATOM 687 C CA . GLY A 1 93 ? -6.736 -0.786 3.136 1.00 70.31 93 GLY A CA 1
ATOM 688 C C . GLY A 1 93 ? -6.142 -1.513 1.938 1.00 70.31 93 GLY A C 1
ATOM 689 O O . GLY A 1 93 ? -4.944 -1.804 1.894 1.00 70.31 93 GLY A O 1
ATOM 690 N N . ARG A 1 94 ? -6.974 -1.841 0.953 1.00 83.00 94 ARG A N 1
ATOM 691 C CA . ARG A 1 94 ? -6.499 -2.448 -0.290 1.00 83.00 94 ARG A CA 1
ATOM 692 C C . ARG A 1 94 ? -6.303 -1.353 -1.318 1.00 83.00 94 ARG A C 1
ATOM 694 O O . ARG A 1 94 ? -7.191 -0.535 -1.517 1.00 83.00 94 ARG A O 1
ATOM 701 N N . TRP A 1 95 ? -5.164 -1.325 -1.993 1.00 87.25 95 TRP A N 1
ATOM 702 C CA . TRP A 1 95 ? -4.848 -0.256 -2.940 1.00 87.25 95 TRP A CA 1
ATOM 703 C C . TRP A 1 95 ? -4.362 -0.821 -4.259 1.00 87.25 95 TRP A C 1
ATOM 705 O O . TRP A 1 95 ? -3.578 -1.766 -4.276 1.00 87.25 95 TRP A O 1
ATOM 715 N N . TRP A 1 96 ? -4.766 -0.183 -5.359 1.00 90.25 96 TRP A N 1
ATOM 716 C CA . TRP A 1 96 ? -4.009 -0.260 -6.604 1.00 90.25 96 TRP A CA 1
ATOM 717 C C . TRP A 1 96 ? -2.984 0.860 -6.626 1.00 90.25 96 TRP A C 1
ATOM 719 O O . TRP A 1 96 ? -3.334 2.039 -6.541 1.00 90.25 96 TRP A O 1
ATOM 729 N N . VAL A 1 97 ? -1.725 0.484 -6.796 1.00 91.25 97 VAL A N 1
ATOM 730 C CA . VAL A 1 97 ? -0.620 1.424 -6.930 1.00 91.25 97 VAL A CA 1
ATOM 731 C C . VAL A 1 97 ? 0.060 1.155 -8.249 1.00 91.25 97 VAL A C 1
ATOM 733 O O . VAL A 1 97 ? 0.456 0.029 -8.533 1.00 91.25 97 VAL A O 1
ATOM 736 N N . SER A 1 98 ? 0.216 2.192 -9.059 1.00 92.44 98 SER A N 1
ATOM 737 C CA . SER A 1 98 ? 1.084 2.139 -10.226 1.00 92.44 98 SER A CA 1
ATOM 738 C C . SER A 1 98 ? 2.215 3.136 -10.075 1.00 92.44 98 SER A C 1
ATOM 740 O O . SER A 1 98 ? 2.040 4.210 -9.504 1.00 92.44 98 SER A O 1
ATOM 742 N N . TRP A 1 99 ? 3.395 2.772 -10.551 1.00 93.44 99 TRP A N 1
ATOM 743 C CA . TRP A 1 99 ? 4.567 3.628 -10.450 1.00 93.44 99 TRP A CA 1
ATOM 744 C C . TRP A 1 99 ? 5.458 3.465 -11.672 1.00 93.44 99 TRP A C 1
ATOM 746 O O . TRP A 1 99 ? 5.442 2.431 -12.345 1.00 93.44 99 TRP A O 1
ATOM 756 N N . CYS A 1 100 ? 6.209 4.516 -11.977 1.00 92.06 100 CYS A N 1
ATOM 757 C CA . CYS A 1 100 ? 7.245 4.490 -13.001 1.00 92.06 100 CYS A CA 1
ATOM 758 C C . CYS A 1 100 ? 8.587 4.319 -12.307 1.00 92.06 100 CYS A C 1
ATOM 760 O O . CYS A 1 100 ? 8.885 5.069 -11.381 1.00 92.06 100 CYS A O 1
ATOM 762 N N . ALA A 1 101 ? 9.370 3.335 -12.734 1.00 90.69 101 ALA A N 1
ATOM 763 C CA . ALA A 1 101 ? 10.716 3.140 -12.224 1.00 90.69 101 ALA A CA 1
ATOM 764 C C . ALA A 1 101 ? 11.697 2.819 -13.343 1.00 90.69 101 ALA A C 1
ATOM 766 O O . ALA A 1 101 ? 11.354 2.102 -14.294 1.00 90.69 101 ALA A O 1
ATOM 767 N N . GLU A 1 102 ? 12.940 3.256 -13.158 1.00 86.12 102 GLU A N 1
ATOM 768 C CA . GLU A 1 102 ? 14.075 2.756 -13.920 1.00 86.12 102 GLU A CA 1
ATOM 769 C C . GLU A 1 102 ? 14.120 1.225 -13.851 1.00 86.12 102 GLU A C 1
ATOM 771 O O . GLU A 1 102 ? 13.666 0.592 -12.888 1.00 86.12 102 GLU A O 1
ATOM 776 N N . LYS A 1 103 ? 14.707 0.599 -14.873 1.00 74.25 103 LYS A N 1
ATOM 777 C CA . LYS A 1 103 ? 14.837 -0.858 -14.947 1.00 74.25 103 LYS A CA 1
ATOM 778 C C . LYS A 1 103 ? 15.867 -1.377 -13.931 1.00 74.25 103 LYS A C 1
ATOM 780 O O . LYS A 1 103 ? 16.976 -1.762 -14.292 1.00 74.25 103 LYS A O 1
ATOM 785 N N . LYS A 1 104 ? 15.470 -1.429 -12.664 1.00 80.88 104 LYS A N 1
ATOM 786 C CA . LYS A 1 104 ? 16.173 -2.098 -11.568 1.00 80.88 104 L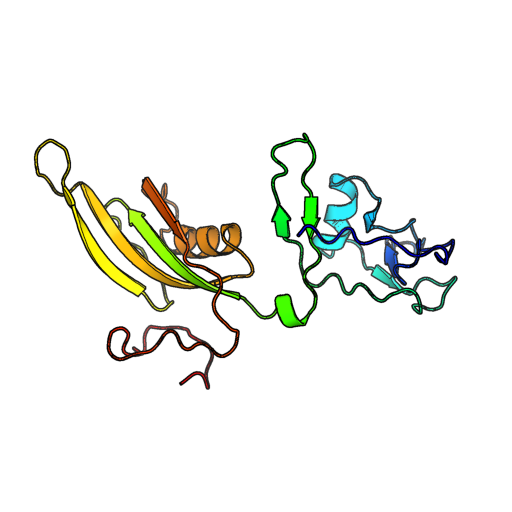YS A CA 1
ATOM 787 C C . LYS A 1 104 ? 15.410 -3.355 -11.162 1.00 80.88 104 LYS A C 1
ATOM 789 O O . LYS A 1 104 ? 14.195 -3.451 -11.337 1.00 80.88 104 LYS A O 1
ATOM 794 N N . THR A 1 105 ? 16.139 -4.344 -10.664 1.00 85.00 105 THR A N 1
ATOM 795 C CA . THR A 1 105 ? 15.545 -5.553 -10.088 1.00 85.00 105 THR A CA 1
ATOM 796 C C . THR A 1 105 ? 14.934 -5.220 -8.734 1.00 85.00 105 THR A C 1
ATOM 798 O O . THR A 1 105 ? 15.575 -4.551 -7.930 1.00 85.00 105 THR A O 1
ATOM 801 N N . PHE A 1 106 ? 13.726 -5.709 -8.487 1.00 90.25 106 PHE A N 1
ATOM 802 C CA . PHE A 1 106 ? 13.063 -5.666 -7.188 1.00 90.25 106 PHE A CA 1
ATOM 803 C C . PHE A 1 106 ? 12.383 -7.012 -6.941 1.00 90.25 106 PHE A C 1
ATOM 805 O O . PHE A 1 106 ? 12.058 -7.726 -7.895 1.00 90.25 106 PHE A O 1
ATOM 812 N N . GLU A 1 107 ? 12.173 -7.353 -5.675 1.00 91.56 107 GLU A N 1
ATOM 813 C CA . GLU A 1 107 ? 11.492 -8.577 -5.258 1.00 91.56 107 GLU A CA 1
ATOM 814 C C . GLU A 1 107 ? 10.244 -8.208 -4.456 1.00 91.56 107 GLU A C 1
ATOM 816 O O . GLU A 1 107 ? 10.290 -7.961 -3.254 1.00 91.56 107 GLU A O 1
ATOM 821 N N . LEU A 1 108 ? 9.112 -8.115 -5.157 1.00 91.19 108 LEU A N 1
ATOM 822 C CA . LEU A 1 108 ? 7.813 -7.849 -4.549 1.00 91.19 108 LEU A CA 1
ATOM 823 C C . LEU A 1 108 ? 6.991 -9.137 -4.539 1.00 91.19 108 LEU A C 1
ATOM 825 O O . LEU A 1 108 ? 6.619 -9.651 -5.594 1.00 91.19 108 LEU A O 1
ATOM 829 N N . HIS A 1 109 ? 6.677 -9.627 -3.342 1.00 90.88 109 HIS A N 1
ATOM 830 C CA . HIS A 1 109 ? 5.851 -10.822 -3.146 1.00 90.88 109 HIS A CA 1
ATOM 831 C C . HIS A 1 109 ? 4.346 -10.532 -3.162 1.00 90.88 109 HIS A C 1
ATOM 833 O O . HIS A 1 109 ? 3.549 -11.420 -2.894 1.00 90.88 109 HIS A O 1
ATOM 839 N N . LEU A 1 110 ? 3.926 -9.309 -3.470 1.00 91.31 110 LEU A N 1
ATOM 840 C CA . LEU A 1 110 ? 2.515 -8.969 -3.633 1.00 91.31 110 LEU A CA 1
ATOM 841 C C . LEU A 1 110 ? 2.070 -9.149 -5.089 1.00 91.31 110 LEU A C 1
ATOM 843 O O . LEU A 1 110 ? 2.903 -9.240 -5.986 1.00 91.31 110 LEU A O 1
ATOM 847 N N . PRO A 1 111 ? 0.763 -9.184 -5.363 1.00 92.00 111 PRO A N 1
ATOM 848 C CA . PRO A 1 111 ? 0.228 -9.028 -6.701 1.00 92.00 111 PRO A CA 1
ATOM 849 C C . PRO A 1 111 ? 0.825 -7.854 -7.507 1.00 92.00 111 PRO A C 1
ATOM 851 O O . PRO A 1 111 ? 0.543 -6.706 -7.177 1.00 92.00 111 PRO A O 1
ATOM 854 N N . TRP A 1 112 ? 1.600 -8.087 -8.578 1.00 92.88 112 TRP A N 1
ATOM 855 C CA . TRP A 1 112 ? 2.069 -7.015 -9.474 1.00 92.88 112 TRP A CA 1
ATOM 856 C C . TRP A 1 112 ? 2.303 -7.447 -10.931 1.00 92.88 112 TRP A C 1
ATOM 858 O O . TRP A 1 112 ? 2.491 -8.626 -11.228 1.00 92.88 112 TRP A O 1
ATOM 868 N N . TRP A 1 113 ? 2.314 -6.482 -11.858 1.00 89.75 113 TRP A N 1
ATOM 869 C CA . TRP A 1 113 ? 2.741 -6.670 -13.251 1.00 89.75 113 TRP A CA 1
ATOM 870 C C . TRP A 1 113 ? 3.362 -5.404 -13.850 1.00 89.75 113 TRP A C 1
ATOM 872 O O . TRP A 1 113 ? 3.184 -4.288 -13.360 1.00 89.75 113 TRP A O 1
ATOM 882 N N . ARG A 1 114 ? 4.072 -5.571 -14.972 1.00 91.19 114 ARG A N 1
ATOM 883 C CA . ARG A 1 114 ? 4.532 -4.459 -15.813 1.00 91.19 114 ARG A CA 1
ATOM 884 C C . ARG A 1 114 ? 3.478 -4.150 -16.877 1.00 91.19 114 ARG A C 1
ATOM 886 O O . ARG A 1 114 ? 3.195 -4.997 -17.719 1.00 91.19 114 ARG A O 1
ATOM 893 N N . THR A 1 115 ? 2.921 -2.942 -16.856 1.00 89.12 115 THR A N 1
ATOM 894 C CA . THR A 1 115 ? 1.881 -2.493 -17.802 1.00 89.12 115 THR A CA 1
ATOM 895 C C . THR A 1 115 ? 2.464 -2.044 -19.141 1.00 89.12 115 THR A C 1
ATOM 897 O O . THR A 1 115 ? 1.952 -2.412 -20.192 1.00 89.12 115 THR A O 1
ATOM 900 N N . SER A 1 116 ? 3.521 -1.229 -19.110 1.00 90.25 116 SER A N 1
ATOM 901 C CA . SER A 1 116 ? 4.116 -0.599 -20.289 1.00 90.25 116 SER A CA 1
ATOM 902 C C . SER A 1 116 ? 5.528 -0.093 -19.977 1.00 90.25 116 SER A C 1
ATOM 904 O O . SER A 1 116 ? 6.053 -0.288 -18.879 1.00 90.25 116 SER A O 1
ATOM 906 N N . THR A 1 117 ? 6.136 0.569 -20.950 1.00 90.50 117 THR A N 1
ATOM 907 C CA . THR A 1 117 ? 7.420 1.261 -20.852 1.00 90.50 117 THR A CA 1
ATOM 908 C C . THR A 1 117 ? 7.290 2.667 -21.420 1.00 90.50 117 THR A C 1
ATOM 910 O O . THR A 1 117 ? 6.640 2.854 -22.450 1.00 90.50 117 THR A O 1
ATOM 913 N N . ARG A 1 118 ? 7.924 3.645 -20.778 1.00 86.62 118 ARG A N 1
ATOM 914 C CA . ARG A 1 118 ? 8.078 5.000 -21.303 1.00 86.62 118 ARG A CA 1
ATOM 915 C C . ARG A 1 118 ? 9.378 5.119 -22.074 1.00 86.62 118 ARG A C 1
ATOM 917 O O . ARG A 1 118 ? 10.393 4.536 -21.688 1.00 86.62 118 ARG A O 1
ATOM 924 N N . LEU A 1 119 ? 9.306 5.884 -23.153 1.00 86.94 119 LEU A N 1
ATOM 925 C CA . LEU A 1 119 ? 10.473 6.291 -23.911 1.00 86.94 119 LEU A CA 1
ATOM 926 C C . LEU A 1 119 ? 10.903 7.688 -23.449 1.00 86.94 119 LEU A C 1
ATOM 928 O O . LEU A 1 119 ? 10.039 8.486 -23.076 1.00 86.94 119 LEU A O 1
ATOM 932 N N . ASP A 1 120 ? 12.204 7.954 -23.437 1.00 83.69 120 ASP A N 1
ATOM 933 C CA . ASP A 1 120 ? 12.745 9.306 -23.274 1.00 83.69 120 ASP A CA 1
ATOM 934 C C . ASP A 1 120 ? 12.623 10.129 -24.571 1.00 83.69 120 ASP A C 1
ATOM 936 O O . ASP A 1 120 ? 12.103 9.659 -25.589 1.00 83.69 120 ASP A O 1
ATOM 940 N N . ASP A 1 121 ? 13.110 11.372 -24.526 1.00 85.19 121 ASP A N 1
ATOM 941 C CA . ASP A 1 121 ? 13.121 12.299 -25.664 1.00 85.19 121 ASP A CA 1
ATOM 942 C C . ASP A 1 121 ? 13.947 11.773 -26.856 1.00 85.19 121 ASP A C 1
ATOM 944 O O . ASP A 1 121 ? 13.685 12.146 -28.002 1.00 85.19 121 ASP A O 1
ATOM 948 N N . ASP A 1 122 ? 14.888 10.856 -26.605 1.00 88.44 122 ASP A N 1
ATOM 949 C CA . ASP A 1 122 ? 15.697 10.169 -27.616 1.00 88.44 122 ASP A CA 1
ATOM 950 C C . ASP A 1 122 ? 15.049 8.853 -28.097 1.00 88.44 122 ASP A C 1
ATOM 952 O O . ASP A 1 122 ? 15.654 8.080 -28.849 1.00 88.44 122 ASP A O 1
ATOM 956 N N . ASN A 1 123 ? 13.799 8.592 -27.700 1.00 82.50 123 ASN A N 1
ATOM 957 C CA . ASN A 1 123 ? 13.028 7.398 -28.031 1.00 82.50 123 ASN A CA 1
ATOM 958 C C . ASN A 1 123 ? 13.681 6.086 -27.527 1.00 82.50 123 ASN A C 1
ATOM 960 O O . ASN A 1 123 ? 13.474 5.012 -28.106 1.00 82.50 123 ASN A O 1
ATOM 964 N N . GLN A 1 124 ? 14.466 6.162 -26.449 1.00 81.00 124 GLN A N 1
ATOM 965 C CA . GLN A 1 124 ? 15.067 5.033 -25.739 1.00 81.00 124 GLN A CA 1
ATOM 966 C C . GLN A 1 124 ? 14.244 4.660 -24.503 1.00 81.00 124 GLN A C 1
ATOM 968 O O . GLN A 1 124 ? 13.497 5.465 -23.962 1.00 81.00 124 GLN A O 1
ATOM 973 N N . TYR A 1 125 ? 14.353 3.411 -24.044 1.00 77.25 125 TYR A N 1
ATOM 974 C CA . TYR A 1 125 ? 13.629 2.945 -22.858 1.00 77.25 125 TYR A CA 1
ATOM 975 C C . TYR A 1 125 ? 14.173 3.598 -21.583 1.00 77.25 125 TYR A C 1
ATOM 977 O O . TYR A 1 125 ? 15.261 3.235 -21.139 1.00 77.25 125 TYR A O 1
ATOM 985 N N . ALA A 1 126 ? 13.379 4.476 -20.971 1.00 80.12 126 ALA A N 1
ATOM 986 C CA . ALA A 1 126 ? 13.722 5.130 -19.711 1.00 80.12 126 ALA A CA 1
ATOM 987 C C . ALA A 1 126 ? 13.114 4.384 -18.516 1.00 80.12 126 ALA A C 1
ATOM 989 O O . ALA A 1 126 ? 13.830 3.766 -17.730 1.00 80.12 126 ALA A O 1
ATOM 990 N N . ASP A 1 127 ? 11.779 4.327 -18.459 1.00 88.69 127 ASP A N 1
ATOM 991 C CA . ASP A 1 127 ? 11.055 3.806 -17.297 1.00 88.69 127 ASP A CA 1
ATOM 992 C C . ASP A 1 127 ? 10.123 2.652 -17.661 1.00 88.69 127 ASP A C 1
ATOM 994 O O . ASP A 1 127 ? 9.466 2.637 -18.705 1.00 88.69 127 ASP A O 1
ATOM 998 N N . SER A 1 128 ? 10.003 1.682 -16.760 1.00 90.88 128 SER A N 1
ATOM 999 C CA . SER A 1 128 ? 8.916 0.704 -16.777 1.00 90.88 128 SER A CA 1
ATOM 1000 C C . SER A 1 128 ? 7.772 1.191 -15.894 1.00 90.88 128 SER A C 1
ATOM 1002 O O . SER A 1 128 ? 7.998 1.692 -14.797 1.00 90.88 128 SER A O 1
ATOM 1004 N N . ILE A 1 129 ? 6.538 1.022 -16.370 1.00 91.62 129 ILE A N 1
ATOM 1005 C CA . ILE A 1 129 ? 5.336 1.316 -15.591 1.00 91.62 129 ILE A CA 1
ATOM 1006 C C . ILE A 1 129 ? 4.863 0.014 -14.949 1.00 91.62 129 ILE A C 1
ATOM 1008 O O . ILE A 1 129 ? 4.411 -0.905 -15.642 1.00 91.62 129 ILE A O 1
ATOM 1012 N N . PHE A 1 130 ? 4.949 -0.060 -13.631 1.00 92.50 130 PHE A N 1
ATOM 1013 C CA . PHE A 1 130 ? 4.478 -1.185 -12.834 1.00 92.50 130 PHE A CA 1
ATOM 1014 C C . PHE A 1 130 ? 3.116 -0.875 -12.220 1.00 92.50 130 PHE A C 1
ATOM 1016 O O . PHE A 1 130 ? 2.754 0.287 -12.045 1.00 92.50 130 PHE A O 1
ATOM 1023 N N . CYS A 1 131 ? 2.353 -1.920 -11.928 1.00 92.25 131 CYS A N 1
ATOM 1024 C CA . CYS A 1 131 ? 1.103 -1.858 -11.186 1.00 92.25 131 CYS A CA 1
ATOM 1025 C C . CYS A 1 131 ? 1.104 -2.990 -10.160 1.00 92.25 131 CYS A C 1
ATOM 1027 O O . CYS A 1 131 ? 1.460 -4.113 -10.515 1.00 92.25 131 CYS A O 1
ATOM 1029 N N . ALA A 1 132 ? 0.720 -2.706 -8.921 1.00 93.12 132 ALA A N 1
ATOM 1030 C CA . ALA A 1 132 ? 0.607 -3.684 -7.852 1.00 93.12 132 ALA A CA 1
ATOM 1031 C C . ALA A 1 132 ? -0.645 -3.453 -7.012 1.00 93.12 132 ALA A C 1
ATOM 1033 O O . ALA A 1 132 ? -1.070 -2.310 -6.821 1.00 93.12 132 ALA A O 1
ATOM 1034 N N . ALA A 1 133 ? -1.199 -4.544 -6.489 1.00 92.62 133 ALA A N 1
ATOM 1035 C CA . ALA A 1 133 ? -2.155 -4.475 -5.401 1.00 92.62 133 ALA A CA 1
ATOM 1036 C C . ALA A 1 133 ? -1.400 -4.587 -4.080 1.00 92.62 133 ALA A C 1
ATOM 1038 O O . ALA A 1 133 ? -0.596 -5.503 -3.897 1.00 92.62 133 ALA A O 1
ATOM 1039 N N . VAL A 1 134 ? -1.655 -3.660 -3.163 1.00 91.44 134 VAL A N 1
ATOM 1040 C CA . VAL A 1 134 ? -0.966 -3.610 -1.872 1.00 91.44 134 VAL A CA 1
ATOM 1041 C C . VAL A 1 134 ? -1.952 -3.501 -0.721 1.00 91.44 134 VAL A C 1
ATOM 1043 O O . VAL A 1 134 ? -3.030 -2.921 -0.858 1.00 91.44 134 VAL A O 1
ATOM 1046 N N . LEU A 1 135 ? -1.558 -4.078 0.410 1.00 88.38 135 LEU A N 1
ATOM 1047 C CA . LEU A 1 135 ? -2.223 -3.925 1.697 1.00 88.38 135 LEU A CA 1
ATOM 1048 C C . LEU A 1 135 ? -1.509 -2.806 2.453 1.00 88.38 135 LEU A C 1
ATOM 1050 O O . LEU A 1 135 ? -0.324 -2.940 2.750 1.00 88.38 135 LEU A O 1
ATOM 1054 N N . ALA A 1 136 ? -2.201 -1.696 2.700 1.00 86.50 136 ALA A N 1
ATOM 1055 C CA . ALA A 1 136 ? -1.640 -0.519 3.353 1.00 86.50 136 ALA A CA 1
ATOM 1056 C C . ALA A 1 136 ? -2.740 0.358 3.963 1.00 86.50 136 ALA A C 1
ATOM 1058 O O . ALA A 1 136 ? -3.817 0.527 3.391 1.00 86.50 136 ALA A O 1
ATOM 1059 N N . ASN A 1 137 ? -2.446 1.002 5.088 1.00 80.56 137 ASN A N 1
ATOM 1060 C CA . ASN A 1 137 ? -3.345 1.945 5.756 1.00 80.56 137 ASN A CA 1
ATOM 1061 C C . ASN A 1 137 ? -3.359 3.332 5.086 1.00 80.56 137 ASN A C 1
ATOM 1063 O O . ASN A 1 137 ? -4.101 4.220 5.501 1.00 80.56 137 ASN A O 1
ATOM 1067 N N . GLY A 1 138 ? -2.552 3.536 4.042 1.00 82.44 138 GLY A N 1
ATOM 1068 C CA . GLY A 1 138 ? -2.506 4.773 3.271 1.00 82.44 138 GLY A CA 1
ATOM 1069 C C . GLY A 1 138 ? -1.411 4.770 2.209 1.00 82.44 138 GLY A C 1
ATOM 1070 O O . GLY A 1 138 ? -0.632 3.820 2.091 1.00 82.44 138 GLY A O 1
ATOM 1071 N N . GLU A 1 139 ? -1.330 5.859 1.442 1.00 87.12 139 GLU A N 1
ATOM 1072 C CA . GLU A 1 139 ? -0.351 5.985 0.357 1.00 87.12 139 GLU A CA 1
ATOM 1073 C C . GLU A 1 139 ? 1.099 5.887 0.844 1.00 87.12 139 GLU A C 1
ATOM 1075 O O . GLU A 1 139 ? 1.920 5.275 0.170 1.00 87.12 139 GLU A O 1
ATOM 1080 N N . GLU A 1 140 ? 1.442 6.476 1.995 1.00 85.44 140 GLU A N 1
ATOM 1081 C CA . GLU A 1 140 ? 2.822 6.462 2.505 1.00 85.44 140 GLU A CA 1
ATOM 1082 C C . GLU A 1 140 ? 3.301 5.047 2.838 1.00 85.44 140 GLU A C 1
ATOM 1084 O O . GLU A 1 140 ? 4.400 4.655 2.446 1.00 85.44 140 GLU A O 1
ATOM 1089 N N . GLU A 1 141 ? 2.456 4.248 3.489 1.00 86.62 141 GLU A N 1
ATOM 1090 C CA . GLU A 1 141 ? 2.762 2.849 3.787 1.00 86.62 141 GLU A CA 1
ATOM 1091 C C . GLU A 1 141 ? 2.833 2.013 2.504 1.00 86.62 141 GLU A C 1
ATOM 1093 O O . GLU A 1 141 ? 3.757 1.222 2.332 1.00 86.62 141 GLU A O 1
ATOM 1098 N N . ALA A 1 142 ? 1.931 2.254 1.549 1.00 89.88 142 ALA A N 1
ATOM 1099 C CA . ALA A 1 142 ? 1.986 1.616 0.239 1.00 89.88 142 ALA A CA 1
ATOM 1100 C C . ALA A 1 142 ? 3.303 1.920 -0.505 1.00 89.88 142 ALA A C 1
ATOM 1102 O O . ALA A 1 142 ? 3.907 1.018 -1.095 1.00 89.88 142 ALA A O 1
ATOM 1103 N N . ARG A 1 143 ? 3.790 3.169 -0.443 1.00 90.94 143 ARG A N 1
ATOM 1104 C CA . ARG A 1 143 ? 5.109 3.549 -0.985 1.00 90.94 143 ARG A CA 1
ATOM 1105 C C . ARG A 1 143 ? 6.230 2.829 -0.255 1.00 90.94 143 ARG A C 1
ATOM 1107 O O . ARG A 1 143 ? 7.135 2.339 -0.920 1.00 90.94 143 ARG A O 1
ATOM 1114 N N . ALA A 1 144 ? 6.173 2.750 1.074 1.00 89.19 144 ALA A N 1
ATOM 1115 C CA . ALA A 1 144 ? 7.190 2.083 1.882 1.00 89.19 144 ALA A CA 1
ATOM 1116 C C . ALA A 1 144 ? 7.292 0.582 1.558 1.00 89.19 144 ALA A C 1
ATOM 1118 O O . ALA A 1 144 ? 8.400 0.076 1.391 1.00 89.19 144 ALA A O 1
ATOM 1119 N N . VAL A 1 145 ? 6.157 -0.106 1.383 1.00 90.25 145 VAL A N 1
ATOM 1120 C CA . VAL A 1 145 ? 6.110 -1.518 0.961 1.00 90.25 145 VAL A CA 1
ATOM 1121 C C . VAL A 1 145 ? 6.795 -1.712 -0.391 1.00 90.25 145 VAL A C 1
ATOM 1123 O O . VAL A 1 145 ? 7.648 -2.586 -0.537 1.00 90.25 145 VAL A O 1
ATOM 1126 N N . ILE A 1 146 ? 6.457 -0.881 -1.381 1.00 92.00 146 ILE A N 1
ATOM 1127 C CA . ILE A 1 146 ? 7.039 -0.988 -2.725 1.00 92.00 146 ILE A CA 1
ATOM 1128 C C . ILE A 1 146 ? 8.520 -0.601 -2.709 1.00 92.00 146 ILE A C 1
ATOM 1130 O O . ILE A 1 146 ? 9.328 -1.299 -3.308 1.00 92.00 146 ILE A O 1
ATOM 1134 N N . ALA A 1 147 ? 8.901 0.462 -2.000 1.00 90.50 147 ALA A N 1
ATOM 1135 C CA . ALA A 1 147 ? 10.292 0.883 -1.858 1.00 90.50 147 ALA A CA 1
ATOM 1136 C C . ALA A 1 147 ? 11.154 -0.205 -1.196 1.00 90.50 147 ALA A C 1
ATOM 1138 O O . ALA A 1 147 ? 12.252 -0.479 -1.673 1.00 90.50 147 ALA A O 1
ATOM 1139 N N . GLY A 1 148 ? 10.636 -0.880 -0.165 1.00 90.1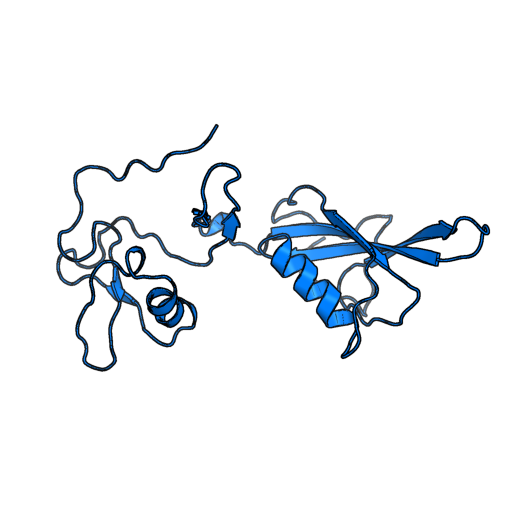2 148 GLY A N 1
ATOM 1140 C CA . GLY A 1 148 ? 11.320 -1.988 0.507 1.00 90.12 148 GLY A CA 1
ATOM 1141 C C . GLY A 1 148 ? 11.606 -3.189 -0.402 1.00 90.12 148 GLY A C 1
ATOM 1142 O O . GLY A 1 148 ? 12.552 -3.931 -0.150 1.00 90.12 148 GLY A O 1
ATOM 1143 N N . ALA A 1 149 ? 10.858 -3.353 -1.499 1.00 90.88 149 ALA A N 1
ATOM 1144 C CA . ALA A 1 149 ? 11.106 -4.408 -2.481 1.00 90.88 149 ALA A CA 1
ATOM 1145 C C . ALA A 1 149 ? 12.372 -4.173 -3.331 1.00 90.88 149 ALA A C 1
ATOM 1147 O O . ALA A 1 149 ? 12.851 -5.104 -3.981 1.00 90.88 149 ALA A O 1
ATOM 1148 N N . TYR A 1 150 ? 12.922 -2.953 -3.357 1.00 87.56 150 TYR A N 1
ATOM 1149 C CA . TYR A 1 150 ? 14.064 -2.576 -4.206 1.00 87.56 150 TYR A CA 1
ATOM 1150 C C . TYR A 1 150 ? 15.452 -2.803 -3.564 1.00 87.56 150 TYR A C 1
ATOM 1152 O O . TYR A 1 150 ? 16.467 -2.430 -4.157 1.00 87.56 150 TYR A O 1
ATOM 1160 N N .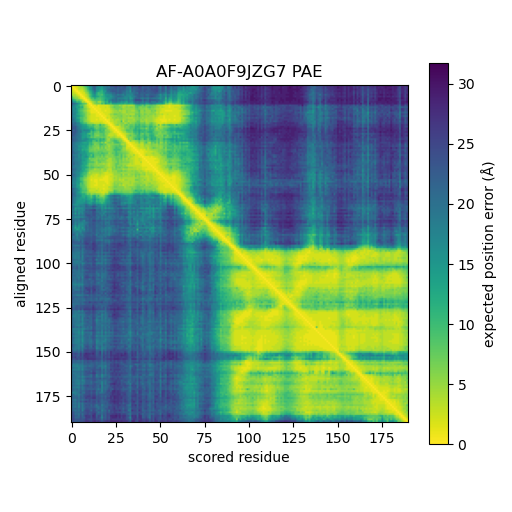 GLY A 1 151 ? 15.541 -3.466 -2.407 1.00 83.50 151 GLY A N 1
ATOM 1161 C CA . GLY A 1 151 ? 16.813 -3.670 -1.697 1.00 83.50 151 GLY A CA 1
ATOM 1162 C C . GLY A 1 151 ? 17.439 -2.356 -1.198 1.00 83.50 151 GLY A C 1
ATOM 1163 O O . GLY A 1 151 ? 16.753 -1.349 -1.065 1.00 83.50 151 GLY A O 1
ATOM 1164 N N . ASP A 1 152 ? 18.752 -2.351 -0.938 1.00 72.50 152 ASP A N 1
ATOM 1165 C CA . ASP A 1 152 ? 19.470 -1.234 -0.280 1.00 72.50 152 ASP A CA 1
ATOM 1166 C C . ASP A 1 152 ? 19.791 -0.026 -1.197 1.00 72.50 152 ASP A C 1
ATOM 1168 O O . ASP A 1 152 ? 20.595 0.841 -0.846 1.00 72.50 152 ASP A O 1
ATOM 1172 N N . GLY A 1 153 ? 19.232 0.027 -2.409 1.00 63.56 153 GLY A N 1
ATOM 1173 C CA . GLY A 1 153 ? 19.549 1.052 -3.409 1.00 63.56 153 GLY A CA 1
ATOM 1174 C C . GLY A 1 153 ? 18.556 2.213 -3.451 1.00 63.56 153 GLY A C 1
ATOM 1175 O O . GLY A 1 153 ? 17.394 2.066 -3.082 1.00 63.56 153 GLY A O 1
ATOM 1176 N N . GLU A 1 154 ? 18.983 3.364 -3.992 1.00 68.06 154 GLU A N 1
ATOM 1177 C CA . GLU A 1 154 ? 18.046 4.429 -4.367 1.00 68.06 154 GLU A CA 1
ATOM 1178 C C . GLU A 1 154 ? 16.998 3.875 -5.336 1.00 68.06 154 GLU A C 1
ATOM 1180 O O . GLU A 1 154 ? 17.288 3.443 -6.466 1.00 68.06 154 GLU A O 1
ATOM 1185 N N . VAL A 1 155 ? 15.768 3.891 -4.839 1.00 69.62 155 VAL A N 1
ATOM 1186 C CA . VAL A 1 155 ? 14.556 3.494 -5.526 1.00 69.62 155 VAL A CA 1
ATOM 1187 C C . VAL A 1 155 ? 14.375 4.473 -6.683 1.00 69.62 155 VAL A C 1
ATOM 1189 O O . VAL A 1 155 ? 13.991 5.619 -6.475 1.00 69.62 155 VAL A O 1
ATOM 1192 N N . GLY A 1 156 ? 14.722 4.044 -7.901 1.00 82.25 156 GLY A N 1
ATOM 1193 C CA . GLY A 1 156 ? 14.668 4.859 -9.124 1.00 82.25 156 GLY A CA 1
ATOM 1194 C C . GLY A 1 156 ? 13.236 5.120 -9.590 1.00 82.25 156 GLY A C 1
ATOM 1195 O O . GLY A 1 156 ? 12.944 4.954 -10.768 1.00 82.25 156 GLY A O 1
ATOM 1196 N N . ILE A 1 157 ? 12.327 5.416 -8.659 1.00 88.75 157 ILE A N 1
ATOM 1197 C CA . ILE A 1 157 ? 10.918 5.676 -8.919 1.00 88.75 157 ILE A CA 1
ATOM 1198 C C . ILE A 1 157 ? 10.753 7.156 -9.241 1.00 88.75 157 ILE A C 1
ATOM 1200 O O . ILE A 1 157 ? 10.963 8.018 -8.391 1.00 88.75 157 ILE A O 1
ATOM 1204 N N . SER A 1 158 ? 10.357 7.434 -10.478 1.00 87.75 158 SER A N 1
ATOM 1205 C CA . SER A 1 158 ? 10.167 8.785 -11.004 1.00 87.75 158 SER A CA 1
ATOM 1206 C C . SER A 1 158 ? 8.748 9.312 -10.771 1.00 87.75 158 SER A C 1
ATOM 1208 O O . SER A 1 158 ? 8.536 10.521 -10.697 1.00 87.75 158 SER A O 1
ATOM 1210 N N . GLU A 1 159 ? 7.760 8.422 -10.630 1.00 91.62 159 GLU A N 1
ATOM 1211 C CA . GLU A 1 159 ? 6.355 8.806 -10.493 1.00 91.62 159 GLU A CA 1
ATOM 1212 C C . GLU A 1 159 ? 5.542 7.752 -9.738 1.00 91.62 159 GLU A C 1
ATOM 1214 O O . GLU A 1 159 ? 5.669 6.557 -10.004 1.00 91.62 159 GLU A O 1
ATOM 1219 N N . TRP A 1 160 ? 4.636 8.210 -8.872 1.00 91.31 160 TRP A N 1
ATOM 1220 C CA . TRP A 1 160 ? 3.637 7.386 -8.196 1.00 91.31 160 TRP A CA 1
ATOM 1221 C C . TRP A 1 160 ? 2.225 7.772 -8.628 1.00 91.31 160 TRP A C 1
ATOM 1223 O O . TRP A 1 160 ? 1.915 8.951 -8.793 1.00 91.31 160 TRP A O 1
ATOM 1233 N N . ARG A 1 161 ? 1.351 6.778 -8.758 1.00 89.88 161 ARG A N 1
ATOM 1234 C CA . ARG A 1 161 ? -0.071 6.942 -9.058 1.00 89.88 161 ARG A CA 1
ATOM 1235 C C . ARG A 1 161 ? -0.881 5.981 -8.202 1.00 89.88 161 ARG A C 1
ATOM 1237 O O . ARG A 1 161 ? -0.815 4.765 -8.393 1.00 89.88 161 ARG A O 1
ATOM 1244 N N . PHE A 1 162 ? -1.667 6.541 -7.298 1.00 84.31 162 PHE A N 1
ATOM 1245 C CA . PHE A 1 162 ? -2.583 5.794 -6.447 1.00 84.31 162 PHE A CA 1
ATOM 1246 C C . PHE A 1 162 ? -3.971 5.784 -7.076 1.00 84.31 162 PHE A C 1
ATOM 1248 O O . PHE A 1 162 ? -4.434 6.800 -7.597 1.00 84.31 162 PHE A O 1
ATOM 1255 N N . ALA A 1 163 ? -4.621 4.625 -7.057 1.00 76.81 163 ALA A N 1
ATOM 1256 C CA . ALA A 1 163 ? -6.064 4.564 -7.221 1.00 76.81 163 ALA A CA 1
ATOM 1257 C C . ALA A 1 163 ? -6.755 4.890 -5.890 1.00 76.81 163 ALA A C 1
ATOM 1259 O O . ALA A 1 163 ? -6.121 4.903 -4.837 1.00 76.81 163 ALA A O 1
ATOM 1260 N N . GLU A 1 164 ? -8.068 5.102 -5.940 1.00 73.56 164 GLU A N 1
ATOM 1261 C CA . GLU A 1 164 ? -8.893 5.187 -4.734 1.00 73.56 164 GLU A CA 1
ATOM 1262 C C . GLU A 1 164 ? -8.754 3.910 -3.875 1.00 73.56 164 GLU A C 1
ATOM 1264 O O . GLU A 1 164 ? -8.578 2.815 -4.439 1.00 73.56 164 GLU A O 1
ATOM 1269 N N . PRO A 1 165 ? -8.862 4.028 -2.534 1.00 78.56 165 PRO A N 1
ATOM 1270 C CA . PRO A 1 165 ? -8.895 2.876 -1.642 1.00 78.56 165 PRO A CA 1
ATOM 1271 C C . PRO A 1 165 ? -9.954 1.869 -2.097 1.00 78.56 165 PRO A C 1
ATOM 1273 O O . PRO A 1 165 ? -11.057 2.231 -2.518 1.00 78.56 165 PRO A O 1
ATOM 1276 N N . ARG A 1 166 ? -9.621 0.584 -2.021 1.00 83.50 166 ARG A N 1
ATOM 1277 C CA . ARG A 1 166 ? -10.513 -0.516 -2.374 1.00 83.50 166 ARG A CA 1
ATOM 1278 C C . ARG A 1 166 ? -11.203 -1.077 -1.128 1.00 83.50 166 ARG A C 1
ATOM 1280 O O . ARG A 1 166 ? -10.607 -1.070 -0.051 1.00 83.50 166 ARG A O 1
ATOM 1287 N N . PRO A 1 167 ? -12.433 -1.600 -1.283 1.00 77.81 167 PRO A N 1
ATOM 1288 C CA . PRO A 1 167 ? -13.144 -2.295 -0.214 1.00 77.81 167 PRO A CA 1
ATOM 1289 C C . PRO A 1 167 ? -12.336 -3.439 0.415 1.00 77.81 167 PRO A C 1
ATOM 1291 O O . PRO A 1 167 ? -11.522 -4.079 -0.248 1.00 77.81 167 PRO A O 1
ATOM 1294 N N . VAL A 1 168 ? -12.620 -3.745 1.682 1.00 72.81 168 VAL A N 1
ATOM 1295 C CA . VAL A 1 168 ? -11.967 -4.820 2.457 1.00 72.81 168 VAL A CA 1
ATOM 1296 C C . VAL A 1 168 ? -12.312 -6.223 1.939 1.00 72.81 168 VAL A C 1
ATOM 1298 O O . VAL A 1 168 ? -11.672 -7.191 2.311 1.00 72.81 168 VAL A O 1
ATOM 1301 N N . ASP A 1 169 ? -13.308 -6.386 1.078 1.00 77.62 169 ASP A N 1
ATOM 1302 C CA . ASP A 1 169 ? -13.642 -7.658 0.426 1.00 77.62 169 ASP A CA 1
ATOM 1303 C C . ASP A 1 169 ? -13.128 -7.742 -1.024 1.00 77.62 169 ASP A C 1
ATOM 1305 O O . ASP A 1 169 ? -13.330 -8.748 -1.701 1.00 77.62 169 ASP A O 1
ATOM 1309 N N . TRP A 1 170 ? -12.427 -6.713 -1.514 1.00 84.81 170 TRP A N 1
ATOM 1310 C CA . TRP A 1 170 ? -11.947 -6.656 -2.893 1.00 84.81 170 TRP A CA 1
ATOM 1311 C C . TRP A 1 170 ? -10.747 -7.581 -3.156 1.00 84.81 170 TRP A C 1
ATOM 1313 O O . TRP A 1 170 ? -9.664 -7.376 -2.610 1.00 84.81 170 TRP A O 1
ATOM 1323 N N . SER A 1 171 ? -10.897 -8.562 -4.043 1.00 86.69 171 SER A N 1
ATOM 1324 C CA . SER A 1 171 ? -9.796 -9.431 -4.481 1.00 86.69 171 SER A CA 1
ATOM 1325 C C . SER A 1 171 ? -8.930 -8.738 -5.546 1.00 86.69 171 SER A C 1
ATOM 1327 O O . SER A 1 171 ? -9.478 -8.194 -6.512 1.00 86.69 171 SER A O 1
ATOM 1329 N N . PRO A 1 172 ? -7.588 -8.772 -5.432 1.00 88.00 172 PRO A N 1
ATOM 1330 C CA . PRO A 1 172 ? -6.706 -8.313 -6.499 1.00 88.00 172 PRO A CA 1
ATOM 1331 C C . PRO A 1 172 ? -6.624 -9.298 -7.659 1.00 88.00 172 PRO A C 1
ATOM 1333 O O . PRO A 1 172 ? -6.049 -8.947 -8.685 1.00 88.00 172 PRO A O 1
ATOM 1336 N N . PHE A 1 173 ? -7.150 -10.514 -7.487 1.00 89.31 173 PHE A N 1
ATOM 1337 C CA . PHE A 1 173 ? -7.074 -11.574 -8.475 1.00 89.31 173 PHE A CA 1
ATOM 1338 C C . PHE A 1 173 ? -8.282 -11.528 -9.404 1.00 89.31 173 PHE A C 1
ATOM 1340 O O . PHE A 1 173 ? -9.428 -11.647 -8.978 1.00 89.31 173 PHE A O 1
ATOM 1347 N N . ASP A 1 174 ? -8.010 -11.379 -10.691 1.00 85.50 174 ASP A N 1
ATOM 1348 C CA . ASP A 1 174 ? -9.001 -11.406 -11.760 1.00 85.50 174 ASP A CA 1
ATOM 1349 C C . ASP A 1 174 ? -8.389 -12.055 -13.015 1.00 85.50 174 ASP A C 1
ATOM 1351 O O . ASP A 1 174 ? -7.275 -12.584 -12.982 1.00 85.50 174 ASP A O 1
ATOM 1355 N N . ASP A 1 175 ? -9.094 -12.015 -14.147 1.00 81.94 175 ASP A N 1
ATOM 1356 C CA . ASP A 1 175 ? -8.586 -12.564 -15.413 1.00 81.94 175 ASP A CA 1
ATOM 1357 C C . ASP A 1 175 ? -7.288 -11.885 -15.900 1.00 81.94 175 ASP A C 1
ATOM 1359 O O . ASP A 1 175 ? -6.546 -12.451 -16.704 1.00 81.94 175 ASP A O 1
ATOM 1363 N N . ARG A 1 176 ? -7.001 -10.661 -15.439 1.00 73.88 176 ARG A N 1
ATOM 1364 C CA . ARG A 1 176 ? -5.753 -9.934 -15.715 1.00 73.88 176 ARG A CA 1
ATOM 1365 C C . ARG A 1 176 ? -4.685 -10.220 -14.667 1.00 73.88 176 ARG A C 1
ATOM 1367 O O . ARG A 1 176 ? -3.504 -10.014 -14.949 1.00 73.88 176 ARG A O 1
ATOM 1374 N N . PHE A 1 177 ? -5.092 -10.689 -13.495 1.00 80.56 177 PHE A N 1
ATOM 1375 C CA . PHE A 1 177 ? -4.239 -10.935 -12.353 1.00 80.56 177 PHE A CA 1
ATOM 1376 C C . PHE A 1 177 ? -4.403 -12.367 -11.811 1.00 80.56 177 PHE A C 1
ATOM 1378 O O . PHE A 1 177 ? -4.955 -12.576 -10.728 1.00 80.56 177 PHE A O 1
ATOM 1385 N N . PRO A 1 178 ? -3.937 -13.391 -12.550 1.00 83.94 178 PRO A N 1
ATOM 1386 C CA . PRO A 1 178 ? -3.996 -14.759 -12.062 1.00 83.94 178 PRO A CA 1
ATOM 1387 C C . PRO A 1 178 ? -3.081 -14.925 -10.844 1.00 83.94 178 PRO A C 1
ATOM 1389 O O . PRO A 1 178 ? -1.939 -14.459 -10.831 1.00 83.94 178 PRO A O 1
ATOM 1392 N N . ARG A 1 179 ? -3.570 -15.633 -9.824 1.00 87.75 179 ARG A N 1
ATOM 1393 C CA . ARG A 1 179 ? -2.773 -15.973 -8.641 1.00 87.75 179 ARG A CA 1
ATOM 1394 C C . ARG A 1 179 ? -1.587 -16.859 -9.035 1.00 87.75 179 ARG A C 1
ATOM 1396 O O . ARG A 1 179 ? -1.731 -17.768 -9.851 1.00 87.75 179 ARG A O 1
ATOM 1403 N N . ALA A 1 180 ? -0.437 -16.612 -8.418 1.00 88.00 180 ALA A N 1
ATOM 1404 C CA . ALA A 1 180 ? 0.763 -17.427 -8.566 1.00 88.00 180 ALA A CA 1
ATOM 1405 C C . ALA A 1 180 ? 1.342 -17.802 -7.197 1.00 88.00 180 ALA A C 1
ATOM 1407 O O . ALA A 1 180 ? 1.175 -17.063 -6.229 1.00 88.00 180 ALA A O 1
ATOM 1408 N N . ASP A 1 181 ? 2.064 -18.921 -7.135 1.00 86.56 181 ASP A N 1
ATOM 1409 C CA . ASP A 1 181 ? 2.590 -19.485 -5.880 1.00 86.56 181 ASP A CA 1
ATOM 1410 C C . ASP A 1 181 ? 3.598 -18.573 -5.164 1.00 86.56 181 ASP A C 1
ATOM 1412 O O . ASP A 1 181 ? 3.796 -18.684 -3.958 1.00 86.56 181 ASP A O 1
ATOM 1416 N N . TRP A 1 182 ? 4.241 -17.660 -5.894 1.00 84.88 182 TRP A N 1
ATOM 1417 C CA . TRP A 1 182 ? 5.193 -16.698 -5.332 1.00 84.88 182 TRP A CA 1
ATOM 1418 C C . TRP A 1 182 ? 4.519 -15.491 -4.657 1.00 84.88 182 TRP A C 1
ATOM 1420 O O . TRP A 1 182 ? 5.210 -14.703 -4.008 1.00 84.88 182 TRP A O 1
ATOM 1430 N N . MET A 1 183 ? 3.199 -15.330 -4.813 1.00 88.88 183 MET A N 1
ATOM 1431 C CA . MET A 1 183 ? 2.440 -14.213 -4.253 1.00 88.88 183 MET A CA 1
ATOM 1432 C C . MET A 1 183 ? 1.972 -14.520 -2.824 1.00 88.88 183 MET A C 1
ATOM 1434 O O . MET A 1 183 ? 1.317 -15.529 -2.566 1.00 88.88 183 MET A O 1
ATOM 1438 N N . GLN A 1 184 ? 2.250 -13.606 -1.902 1.00 86.06 184 GLN A N 1
ATOM 1439 C CA . GLN A 1 184 ? 1.878 -13.642 -0.493 1.00 86.06 184 GLN A CA 1
ATOM 1440 C C . GLN A 1 184 ? 0.666 -12.732 -0.262 1.00 86.06 184 GLN A C 1
ATOM 1442 O O . GLN A 1 184 ? 0.800 -11.572 0.122 1.00 86.06 184 GLN A O 1
ATOM 1447 N N . TRP A 1 185 ? -0.529 -13.257 -0.531 1.00 85.88 185 TRP A N 1
ATOM 1448 C CA . TRP A 1 185 ? -1.803 -12.588 -0.248 1.00 85.88 185 TRP A CA 1
ATOM 1449 C C . TRP A 1 185 ? -2.593 -13.388 0.797 1.00 85.88 185 TRP A C 1
ATOM 1451 O O . TRP A 1 185 ? -2.503 -14.620 0.756 1.00 85.88 185 TRP A O 1
ATOM 1461 N N . PRO A 1 186 ? -3.349 -12.748 1.713 1.00 81.00 186 PRO A N 1
ATOM 1462 C CA . PRO A 1 186 ? -4.136 -13.455 2.721 1.00 81.00 186 PRO A CA 1
ATOM 1463 C C . PRO A 1 186 ? -5.022 -14.560 2.128 1.00 81.00 186 PRO A C 1
ATOM 1465 O O . PRO A 1 186 ? -5.675 -14.388 1.094 1.00 81.00 186 PRO A O 1
ATOM 1468 N N . ASP A 1 187 ? -5.028 -15.722 2.782 1.00 69.25 187 ASP A N 1
ATOM 1469 C CA . ASP A 1 187 ? -5.806 -16.875 2.337 1.00 69.25 187 ASP A CA 1
ATOM 1470 C C . ASP A 1 187 ? -7.314 -16.653 2.511 1.00 69.25 187 ASP A C 1
ATOM 1472 O O . ASP A 1 187 ? -7.768 -16.052 3.480 1.00 69.25 187 ASP A O 1
ATOM 1476 N N . GLY A 1 188 ? -8.107 -17.196 1.581 1.00 65.25 188 GLY A N 1
ATOM 1477 C CA . GLY A 1 188 ? -9.573 -17.099 1.606 1.00 65.25 188 GLY A CA 1
ATOM 1478 C C . GLY A 1 188 ? -10.161 -15.989 0.733 1.00 65.25 188 GLY A C 1
ATOM 1479 O O . GLY A 1 188 ? -11.378 -15.921 0.586 1.00 65.25 188 GLY A O 1
ATOM 1480 N N . GLU A 1 189 ? -9.320 -15.178 0.098 1.00 61.59 189 GLU A N 1
ATOM 1481 C CA . GLU A 1 189 ? -9.748 -14.103 -0.795 1.00 61.59 189 GLU A CA 1
ATOM 1482 C C . GLU A 1 189 ? -9.786 -14.602 -2.243 1.00 61.59 189 GLU A C 1
ATOM 1484 O O . GLU A 1 189 ? -8.748 -14.844 -2.865 1.00 61.59 189 GLU A O 1
ATOM 1489 N N . ARG A 1 190 ? -11.003 -14.857 -2.734 1.00 52.94 190 ARG A N 1
ATOM 1490 C CA . ARG A 1 190 ? -11.305 -15.253 -4.113 1.00 52.94 190 ARG A CA 1
ATOM 1491 C C . ARG A 1 190 ? -12.008 -14.114 -4.820 1.00 52.94 190 ARG A C 1
ATOM 1493 O O . ARG A 1 190 ? -13.080 -13.717 -4.320 1.00 52.94 190 ARG A O 1
#

Solvent-accessible surface area (backbone atoms only — not comparable to full-atom values): 11503 Å² total; per-residue (Å²): 134,84,83,76,83,74,80,66,99,75,51,38,92,58,16,68,24,39,15,34,15,34,27,53,101,84,69,52,72,40,62,32,42,91,74,45,59,69,84,61,33,45,39,45,76,71,64,77,27,51,75,39,67,19,81,81,55,72,39,67,22,61,71,69,67,79,79,49,75,47,82,43,85,47,94,90,51,99,56,75,46,70,47,74,46,54,76,81,68,55,49,61,29,29,32,47,39,33,35,30,24,45,91,67,80,63,64,68,44,45,57,66,50,76,79,54,69,43,61,45,99,85,71,42,86,52,30,38,30,36,39,32,45,44,78,24,87,43,71,69,51,41,49,50,58,58,49,62,22,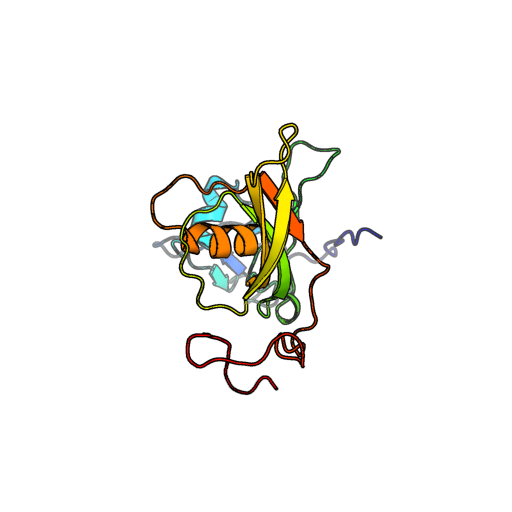39,57,100,54,88,66,57,60,82,45,83,44,75,53,73,79,41,59,89,83,64,54,79,58,46,97,91,33,73,88,55,93,74,45,71,69,7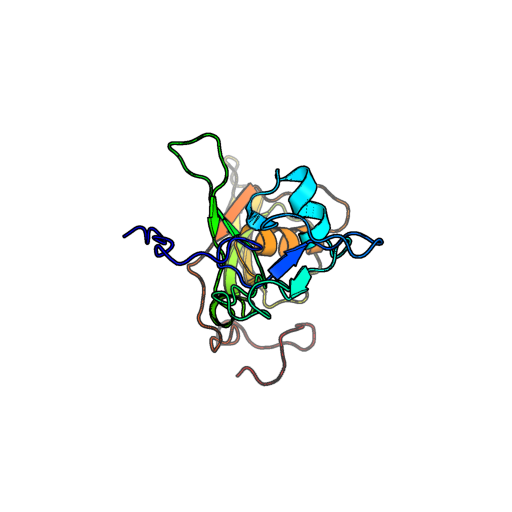9,86,89,70,113

Radius of gyration: 21.58 Å; Cα contacts (8 Å, |Δi|>4): 313; chains: 1; bounding box: 39×46×66 Å